Protein AF-A0AA97GSK3-F1 (afdb_monomer)

Sequence (261 aa):
MSTSLIARQLPAFVNDAIGVVSFGPKLLSHSDDILDFNGNKMTLEEAMKSGSEDTKISETSALLVKHLEACDPAVYFKRKTGFLSRIWDALTGSKETRMIEFTMNCRRVDRLVAQAPLILEQAQKGVHILLALEQIYTRDIEALDAYIQEGRAFIAQYRESGEGLSDQLEYGLTRLAQRILNLEVTKASSEMNKVQVGMLLHSAATEVDLLDAVVKSAIPIWHHQIKQLRSGAANIEIDPQVEQRFRTLVNKLNDNVKKGS

Foldseek 3Di:
DPDDPLNVLLVVQLLDLPRPRDAADDAQLPDQAFDDLPNDTDGPVVLVVLLQPLVVLLVLLVQLLVLLVQLQCCVQFDDDPDPVSVVVCVVQDHSVSSVVSNVVSLVVNVVSLVCLVVVLVSLVSSLSSLVVLLVSLVVRLVRLVVRLVSLVVVLCCVVVVPDDDDPSSVVSNVVSVVVSVVSVVVSVVSVVVSVVSVVSSVLSVLSSVLSCCCNPPLSVLSVVLVVCVVVVVDRCNVDVVSSVSSVVSSVVSVVSSVVSD

Structure (mmCIF, N/CA/C/O backbone):
data_AF-A0AA97GSK3-F1
#
_entry.id   AF-A0AA97GSK3-F1
#
loop_
_atom_site.group_PDB
_atom_site.id
_atom_site.type_symbol
_atom_site.label_atom_id
_atom_site.label_alt_id
_atom_site.label_comp_id
_atom_site.label_asym_id
_atom_site.label_entity_id
_atom_site.label_seq_id
_atom_site.pdbx_PDB_ins_code
_atom_site.Cartn_x
_atom_site.Cartn_y
_atom_site.Cartn_z
_atom_site.occupancy
_atom_site.B_iso_or_equiv
_atom_site.auth_seq_id
_atom_site.auth_comp_id
_atom_site.auth_asym_id
_atom_site.auth_atom_id
_atom_site.pdbx_PDB_model_num
ATOM 1 N N . MET A 1 1 ? -29.652 -19.152 19.784 1.00 33.56 1 MET A N 1
ATOM 2 C CA . MET A 1 1 ? -29.331 -17.712 19.696 1.00 33.56 1 MET A CA 1
ATOM 3 C C . MET A 1 1 ? -27.892 -17.523 20.148 1.00 33.56 1 MET A C 1
ATOM 5 O O . MET A 1 1 ? -27.604 -17.740 21.317 1.00 33.56 1 MET A O 1
ATOM 9 N N . SER A 1 2 ? -26.973 -17.236 19.224 1.00 33.34 2 SER A N 1
ATOM 10 C CA . SER A 1 2 ? -25.582 -16.931 19.575 1.00 33.34 2 SER A CA 1
ATOM 11 C C . SER A 1 2 ? -25.532 -15.480 20.051 1.00 33.34 2 SER A C 1
ATOM 13 O O . SER A 1 2 ? -25.601 -14.568 19.234 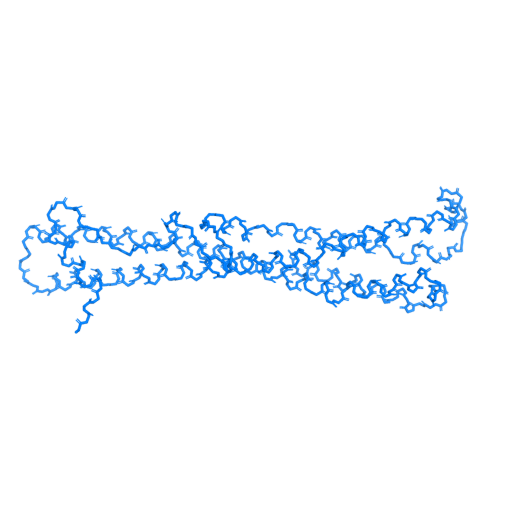1.00 33.34 2 SER A O 1
ATOM 15 N N . THR A 1 3 ? -25.521 -15.251 21.364 1.00 51.28 3 THR A N 1
ATOM 16 C CA . THR A 1 3 ? -25.224 -13.927 21.928 1.00 51.28 3 THR A CA 1
ATOM 17 C C . THR A 1 3 ? -23.839 -13.492 21.456 1.00 51.28 3 THR A C 1
ATOM 19 O O . THR A 1 3 ? -22.892 -14.273 21.587 1.00 51.28 3 THR A O 1
ATOM 22 N N . SER A 1 4 ? -23.731 -12.290 20.874 1.00 78.31 4 SER A N 1
ATOM 23 C CA . SER A 1 4 ? -22.460 -11.749 20.377 1.00 78.31 4 SER A CA 1
ATOM 24 C C . SER A 1 4 ? -21.392 -11.803 21.479 1.00 78.31 4 SER A C 1
ATOM 26 O O . SER A 1 4 ? -21.704 -11.687 22.667 1.00 78.31 4 SER A O 1
ATOM 28 N N . LEU A 1 5 ? -20.124 -12.011 21.106 1.00 83.19 5 LEU A N 1
ATOM 29 C CA . LEU A 1 5 ? -19.005 -12.056 22.059 1.00 83.19 5 LEU A CA 1
ATOM 30 C C . LEU A 1 5 ? -18.990 -10.806 22.960 1.00 83.19 5 LEU A C 1
ATOM 32 O O . LEU A 1 5 ? -18.798 -10.916 24.169 1.00 83.19 5 LEU A O 1
ATOM 36 N N . ILE A 1 6 ? -19.289 -9.646 22.369 1.00 87.69 6 ILE A N 1
ATOM 37 C CA . ILE A 1 6 ? -19.391 -8.348 23.042 1.00 87.69 6 ILE A CA 1
ATOM 38 C C . ILE A 1 6 ? -20.474 -8.375 24.130 1.00 87.69 6 ILE A C 1
ATOM 40 O O . ILE A 1 6 ? -20.199 -8.017 25.275 1.00 87.69 6 ILE A O 1
ATOM 44 N N . ALA A 1 7 ? -21.666 -8.898 23.818 1.00 84.56 7 ALA A N 1
ATOM 45 C CA . ALA A 1 7 ? -22.780 -9.001 24.765 1.00 84.56 7 ALA A CA 1
ATOM 46 C C . ALA A 1 7 ? -22.473 -9.897 25.978 1.00 84.56 7 ALA A C 1
ATOM 48 O O . ALA A 1 7 ? -23.100 -9.754 27.025 1.00 84.56 7 ALA A O 1
ATOM 49 N N . ARG A 1 8 ? -21.505 -10.818 25.866 1.00 86.88 8 ARG A N 1
ATOM 50 C CA . ARG A 1 8 ? -21.017 -11.623 27.001 1.00 86.88 8 ARG A CA 1
ATOM 51 C C . ARG A 1 8 ? -19.907 -10.923 27.780 1.00 86.88 8 ARG A C 1
ATOM 53 O O . ARG A 1 8 ? -19.860 -11.035 29.001 1.00 86.88 8 ARG A O 1
ATOM 60 N N . GLN A 1 9 ? -19.013 -10.224 27.084 1.00 90.50 9 GLN A N 1
ATOM 61 C CA . GLN A 1 9 ? -17.876 -9.544 27.703 1.00 90.50 9 GLN A CA 1
ATOM 62 C C . GLN A 1 9 ? -18.291 -8.308 28.501 1.00 90.50 9 GLN A C 1
ATOM 64 O O . GLN A 1 9 ? -17.702 -8.062 29.547 1.00 90.50 9 GLN A O 1
ATOM 69 N N . LEU A 1 10 ? -19.303 -7.559 28.054 1.00 91.75 10 LEU A N 1
ATOM 70 C CA . LEU A 1 10 ? -19.745 -6.329 28.720 1.00 91.75 10 LEU A CA 1
ATOM 71 C C . LEU A 1 10 ? -20.197 -6.563 30.175 1.00 91.75 10 LEU A C 1
ATOM 73 O O . LEU A 1 10 ? -19.595 -5.965 31.073 1.00 91.75 10 LEU A O 1
ATOM 77 N N . PRO A 1 11 ? -21.151 -7.476 30.465 1.00 90.94 11 PRO A N 1
ATOM 78 C CA . PRO A 1 11 ? -21.523 -7.769 31.847 1.00 90.94 11 PRO A CA 1
ATOM 79 C C . PRO A 1 11 ? -20.362 -8.348 32.658 1.00 90.94 11 PRO A C 1
ATOM 81 O O . PRO A 1 11 ? -20.222 -8.032 33.836 1.00 90.94 11 PRO A O 1
ATOM 84 N N . ALA A 1 12 ? -19.521 -9.190 32.049 1.00 90.69 12 ALA A N 1
ATOM 85 C CA . ALA A 1 12 ? -18.388 -9.800 32.740 1.00 90.69 12 ALA A CA 1
ATOM 86 C C . ALA A 1 12 ? -17.333 -8.761 33.150 1.00 90.69 12 ALA A C 1
ATOM 88 O O . ALA A 1 12 ? -16.814 -8.822 34.259 1.00 90.69 12 ALA A O 1
ATOM 89 N N . PHE A 1 13 ? -17.045 -7.791 32.279 1.00 92.19 13 PHE A N 1
ATOM 90 C CA . PHE A 1 13 ? -16.078 -6.728 32.534 1.00 92.19 13 PHE A CA 1
ATOM 91 C C . PHE A 1 13 ? -16.554 -5.764 33.622 1.00 92.19 13 PHE A C 1
ATOM 93 O O . PHE A 1 13 ? -15.781 -5.390 34.499 1.00 92.19 13 PHE A O 1
ATOM 100 N N . VAL A 1 14 ? -17.826 -5.362 33.573 1.00 90.44 14 VAL A N 1
ATOM 101 C CA . VAL A 1 14 ? -18.388 -4.386 34.518 1.00 90.44 14 VAL A CA 1
ATOM 102 C C . VAL A 1 14 ? -18.553 -4.982 35.917 1.00 90.44 14 VAL A C 1
ATOM 104 O O . VAL A 1 14 ? -18.308 -4.293 36.902 1.00 90.44 14 VAL A O 1
ATOM 107 N N . ASN A 1 15 ? -18.906 -6.266 36.023 1.00 89.19 15 ASN A N 1
ATOM 108 C CA . ASN A 1 15 ? -19.057 -6.935 37.320 1.00 89.19 15 ASN A CA 1
ATOM 109 C C . ASN A 1 15 ? -17.725 -7.398 37.937 1.00 89.19 15 ASN A C 1
ATOM 111 O O . ASN A 1 15 ? -17.700 -7.863 39.078 1.00 89.19 15 ASN A O 1
ATOM 115 N N . ASP A 1 16 ? -16.615 -7.274 37.210 1.00 87.38 16 ASP A N 1
ATOM 116 C CA . ASP A 1 16 ? -15.296 -7.665 37.688 1.00 87.38 16 ASP A CA 1
ATOM 117 C C . ASP A 1 16 ? -14.685 -6.602 38.614 1.00 87.38 16 ASP A C 1
ATOM 119 O O . ASP A 1 16 ? -14.042 -5.634 38.189 1.00 87.38 16 ASP A O 1
ATOM 123 N N . ALA A 1 17 ? -14.848 -6.845 39.913 1.00 70.81 17 ALA A N 1
ATOM 124 C CA . ALA A 1 17 ? -14.332 -6.002 40.985 1.00 70.81 17 ALA A CA 1
ATOM 125 C C . ALA A 1 17 ? -12.794 -5.922 41.035 1.00 70.81 17 ALA A C 1
ATOM 127 O O . ALA A 1 17 ? -12.262 -4.975 41.608 1.00 70.81 17 ALA A O 1
ATOM 128 N N . ILE A 1 18 ? -12.079 -6.895 40.459 1.00 76.88 18 ILE A N 1
ATOM 129 C CA . ILE A 1 18 ? -10.625 -7.055 40.626 1.00 76.88 18 ILE A CA 1
ATOM 130 C C . ILE A 1 18 ? -9.861 -6.542 39.394 1.00 76.88 18 ILE A C 1
ATOM 132 O O . ILE A 1 18 ? -8.712 -6.124 39.507 1.00 76.88 18 ILE A O 1
ATOM 136 N N . GLY A 1 19 ? -10.501 -6.509 38.224 1.00 74.94 19 GLY A N 1
ATOM 137 C CA . GLY A 1 19 ? -9.927 -5.945 36.999 1.00 74.94 19 GLY A CA 1
ATOM 138 C C . GLY A 1 19 ? -9.106 -6.911 36.154 1.00 74.94 19 GLY A C 1
ATOM 139 O O . GLY A 1 19 ? -8.191 -6.496 35.449 1.00 74.94 19 GLY A O 1
ATOM 140 N N . VAL A 1 20 ? -9.447 -8.193 36.219 1.00 82.19 20 VAL A N 1
ATOM 141 C CA . VAL A 1 20 ? -8.831 -9.293 35.474 1.00 82.19 20 VAL A CA 1
ATOM 142 C C . VAL A 1 20 ? -9.494 -9.508 34.108 1.00 82.19 20 VAL A C 1
ATOM 144 O O . VAL A 1 20 ? -8.840 -9.946 33.162 1.00 82.19 20 VAL A O 1
ATOM 147 N N . VAL A 1 21 ? -10.789 -9.211 33.974 1.00 86.44 21 VAL A N 1
ATOM 148 C CA . VAL A 1 21 ? -11.531 -9.400 32.724 1.00 86.44 21 VAL A CA 1
ATOM 149 C C . VAL A 1 21 ? -11.132 -8.312 31.732 1.00 86.44 21 VAL A C 1
ATOM 151 O O . VAL A 1 21 ? -11.196 -7.120 32.030 1.00 86.44 21 VAL A O 1
ATOM 154 N N . SER A 1 22 ? -10.732 -8.717 30.527 1.00 86.00 22 SER A N 1
ATOM 155 C CA . SER A 1 22 ? -10.422 -7.794 29.438 1.00 86.00 22 SER A CA 1
ATOM 156 C C . SER A 1 22 ? -11.663 -7.482 28.600 1.00 86.00 22 SER A C 1
ATOM 158 O O . SER A 1 22 ? -12.534 -8.325 28.382 1.00 86.00 22 SER A O 1
ATOM 160 N N . PHE A 1 23 ? -11.729 -6.247 28.108 1.00 89.69 23 PHE A N 1
ATOM 161 C CA . PHE A 1 23 ? -12.735 -5.802 27.149 1.00 89.69 23 PHE A CA 1
ATOM 162 C C . PHE A 1 23 ? -12.043 -5.192 25.930 1.00 89.69 23 PHE A C 1
ATOM 164 O O . PHE A 1 23 ? -11.117 -4.382 26.068 1.00 89.69 23 PHE A O 1
ATOM 171 N N . GLY A 1 24 ? -12.480 -5.594 24.743 1.00 88.81 24 GLY A N 1
ATOM 172 C CA . GLY A 1 24 ? -11.925 -5.163 23.463 1.00 88.81 24 GLY A CA 1
ATOM 173 C C . GLY A 1 24 ? -11.641 -6.339 22.523 1.00 88.81 24 GLY A C 1
ATOM 174 O O . GLY A 1 24 ? -11.518 -7.480 22.981 1.00 88.81 24 GLY A O 1
ATOM 175 N N . PRO A 1 25 ? -11.531 -6.067 21.216 1.00 90.38 25 PRO A N 1
ATOM 176 C CA . PRO A 1 25 ? -11.178 -7.077 20.227 1.00 90.38 25 PRO A CA 1
ATOM 177 C C . PRO A 1 25 ? -9.691 -7.458 20.318 1.00 90.38 25 PRO A C 1
ATOM 179 O O . PRO A 1 25 ? -8.860 -6.673 20.781 1.00 90.38 25 PRO A O 1
ATOM 182 N N . LYS A 1 26 ? -9.337 -8.653 19.822 1.00 88.50 26 LYS A N 1
ATOM 183 C CA . LYS A 1 26 ? -7.944 -8.976 19.475 1.00 88.50 26 LYS A CA 1
ATOM 184 C C . LYS A 1 26 ? -7.673 -8.392 18.086 1.00 88.50 26 LYS A C 1
ATOM 186 O O . LYS A 1 26 ? -8.251 -8.873 17.116 1.00 88.50 26 LYS A O 1
ATOM 191 N N . LEU A 1 27 ? -6.831 -7.366 18.019 1.00 87.12 27 LEU A N 1
ATOM 192 C CA . LEU A 1 27 ? -6.462 -6.701 16.768 1.00 87.12 27 LEU A CA 1
ATOM 193 C C . LEU A 1 27 ? -5.348 -7.471 16.066 1.00 87.12 27 LEU A C 1
ATOM 195 O O . LEU A 1 27 ? -4.371 -7.866 16.707 1.00 87.12 27 LEU A O 1
ATOM 199 N N . LEU A 1 28 ? -5.485 -7.666 14.759 1.00 84.75 28 LEU A N 1
ATOM 200 C CA . LEU A 1 28 ? -4.472 -8.348 13.954 1.00 84.75 28 LEU A CA 1
ATOM 201 C C . LEU A 1 28 ? -3.239 -7.459 13.752 1.00 84.75 28 LEU A C 1
ATOM 203 O O . LEU A 1 28 ? -2.115 -7.950 13.828 1.00 84.75 28 LEU A O 1
ATOM 207 N N . SER A 1 29 ? -3.433 -6.149 13.588 1.00 80.25 29 SER A N 1
ATOM 208 C CA . SER A 1 29 ? -2.350 -5.165 13.451 1.00 80.25 29 SER A CA 1
ATOM 209 C C . SER A 1 29 ? -1.510 -4.959 14.714 1.00 80.25 29 SER A C 1
ATOM 211 O O . SER A 1 29 ? -0.425 -4.395 14.635 1.00 80.25 29 SER A O 1
ATOM 213 N N . HIS A 1 30 ? -1.974 -5.438 15.869 1.00 79.31 30 HIS A N 1
ATOM 214 C CA . HIS A 1 30 ? -1.232 -5.391 17.135 1.00 79.31 30 HIS A CA 1
ATOM 215 C C . HIS A 1 30 ? -0.702 -6.770 17.553 1.00 79.31 30 HIS A C 1
ATOM 217 O O . HIS A 1 30 ? -0.275 -6.947 18.694 1.00 79.31 30 HIS A O 1
ATOM 223 N N . SER A 1 31 ? -0.792 -7.765 16.669 1.00 77.50 31 SER A N 1
ATOM 224 C CA . SER A 1 31 ? -0.251 -9.094 16.923 1.00 77.50 31 SER A CA 1
ATOM 225 C C . SER A 1 31 ? 1.165 -9.213 16.366 1.00 77.50 31 SER A C 1
ATOM 227 O O . SER A 1 31 ? 1.425 -8.795 15.241 1.00 77.50 31 SER A O 1
ATOM 229 N N . ASP A 1 32 ? 2.047 -9.865 17.124 1.00 75.31 32 ASP A N 1
ATOM 230 C CA . ASP A 1 32 ? 3.356 -10.328 16.638 1.00 75.31 32 ASP A CA 1
ATOM 231 C C . ASP A 1 32 ? 3.225 -11.627 15.810 1.00 75.31 32 ASP A C 1
ATOM 233 O O . ASP A 1 32 ? 4.201 -12.340 15.570 1.00 75.31 32 ASP A O 1
ATOM 237 N N . ASP A 1 33 ? 1.997 -11.977 15.412 1.00 79.94 33 ASP A N 1
ATOM 238 C CA . ASP A 1 33 ? 1.700 -13.202 14.685 1.00 79.94 33 ASP A CA 1
ATOM 239 C C . ASP A 1 33 ? 2.249 -13.091 13.246 1.00 79.94 33 ASP A C 1
ATOM 241 O O . ASP A 1 33 ? 2.160 -12.052 12.587 1.00 79.94 33 ASP A O 1
ATOM 245 N N . ILE A 1 34 ? 2.808 -14.189 12.732 1.00 81.50 34 ILE A N 1
ATOM 246 C CA . ILE A 1 34 ? 3.212 -14.282 11.324 1.00 81.50 34 ILE A CA 1
ATOM 247 C C . ILE A 1 34 ? 1.945 -14.425 10.477 1.00 81.50 34 ILE A C 1
ATOM 249 O O . ILE A 1 34 ? 1.224 -15.420 10.593 1.00 81.50 34 ILE A O 1
ATOM 253 N N . LEU A 1 35 ? 1.700 -13.451 9.602 1.00 83.25 35 LEU A N 1
ATOM 254 C CA . LEU A 1 35 ? 0.543 -13.418 8.713 1.00 83.25 35 LEU A CA 1
ATOM 255 C C . LEU A 1 35 ? 0.941 -13.842 7.296 1.00 83.25 35 LEU A C 1
ATOM 257 O O . LEU A 1 35 ? 2.087 -13.687 6.875 1.00 83.25 35 LEU A O 1
ATOM 261 N N . ASP A 1 36 ? -0.016 -14.411 6.565 1.00 81.62 36 ASP A N 1
ATOM 262 C CA . ASP A 1 36 ? 0.165 -14.811 5.171 1.00 81.62 36 ASP A CA 1
ATOM 263 C C . ASP A 1 36 ? -0.320 -13.696 4.234 1.00 81.62 36 ASP A C 1
ATOM 265 O O . ASP A 1 36 ? -1.521 -13.447 4.103 1.00 81.62 36 ASP A O 1
ATOM 269 N N . PHE A 1 37 ? 0.629 -13.036 3.573 1.00 79.06 37 PHE A N 1
ATOM 270 C CA . PHE A 1 37 ? 0.389 -12.018 2.557 1.00 79.06 37 PHE A CA 1
ATOM 271 C C . PHE A 1 37 ? 0.580 -12.623 1.161 1.00 79.06 37 PHE A C 1
ATOM 273 O O . PHE A 1 37 ? 1.596 -12.405 0.493 1.00 79.06 37 PHE A O 1
ATOM 280 N N . ASN A 1 38 ? -0.409 -13.406 0.721 1.00 71.75 38 ASN A N 1
ATOM 281 C CA . ASN A 1 38 ? -0.455 -14.031 -0.607 1.00 71.75 38 ASN A CA 1
ATOM 282 C C . ASN A 1 38 ? 0.737 -14.975 -0.888 1.00 71.75 38 ASN A C 1
ATOM 284 O O . ASN A 1 38 ? 1.421 -14.870 -1.907 1.00 71.75 38 ASN A O 1
ATOM 288 N N . GLY A 1 39 ? 1.009 -15.882 0.050 1.00 73.88 39 GLY A N 1
ATOM 289 C CA . GLY A 1 39 ? 2.118 -16.836 0.030 1.00 73.88 39 GLY A CA 1
ATOM 290 C C . GLY A 1 39 ? 3.383 -16.338 0.733 1.00 73.88 39 GLY A C 1
ATOM 291 O O . GLY A 1 39 ? 4.320 -17.120 0.911 1.00 73.88 39 GLY A O 1
ATOM 292 N N . ASN A 1 40 ? 3.420 -15.071 1.162 1.00 76.62 40 ASN A N 1
ATOM 293 C CA . ASN A 1 40 ? 4.555 -14.492 1.875 1.00 76.62 40 ASN A CA 1
ATOM 294 C C . ASN A 1 40 ? 4.245 -14.399 3.372 1.00 76.62 40 ASN A C 1
ATOM 296 O O . ASN A 1 40 ? 3.451 -13.566 3.805 1.00 76.62 40 ASN A O 1
ATOM 300 N N . LYS A 1 41 ? 4.882 -15.267 4.159 1.00 84.69 41 LYS A N 1
ATOM 301 C CA . LYS A 1 41 ? 4.755 -15.290 5.617 1.00 84.69 41 LYS A CA 1
ATOM 302 C C . LYS A 1 41 ? 5.691 -14.264 6.240 1.00 84.69 41 LYS A C 1
ATOM 304 O O . LYS A 1 41 ? 6.903 -14.431 6.135 1.00 84.69 41 LYS A O 1
ATOM 309 N N . MET A 1 42 ? 5.134 -13.240 6.872 1.00 86.75 42 MET A N 1
ATOM 310 C CA . MET A 1 42 ? 5.902 -12.156 7.491 1.00 86.75 42 MET A CA 1
ATOM 311 C C . MET A 1 42 ? 5.113 -11.489 8.620 1.00 86.75 42 MET A C 1
ATOM 313 O O . MET A 1 42 ? 3.901 -11.689 8.745 1.00 86.75 42 MET A O 1
ATOM 317 N N . THR A 1 43 ? 5.798 -10.707 9.450 1.00 86.69 43 THR A N 1
ATOM 318 C CA . THR A 1 43 ? 5.145 -9.850 10.451 1.00 86.69 43 THR A CA 1
ATOM 319 C C . THR A 1 43 ? 4.516 -8.618 9.795 1.00 86.69 43 THR A C 1
ATOM 321 O O . THR A 1 43 ? 4.808 -8.279 8.645 1.00 86.69 43 THR A O 1
ATOM 324 N N . LEU A 1 44 ? 3.655 -7.905 10.528 1.00 84.50 44 LEU A N 1
ATOM 325 C CA . LEU A 1 44 ? 3.057 -6.661 10.034 1.00 84.50 44 LEU A CA 1
ATOM 326 C C . LEU A 1 44 ? 4.114 -5.567 9.777 1.00 84.50 44 LEU A C 1
ATOM 328 O O . LEU A 1 44 ? 4.000 -4.811 8.815 1.00 84.50 44 LEU A O 1
ATOM 332 N N . GLU A 1 45 ? 5.160 -5.502 10.606 1.00 83.50 45 GLU A N 1
ATOM 333 C CA . GLU A 1 45 ? 6.280 -4.565 10.438 1.00 83.50 45 GLU A CA 1
ATOM 334 C C . GLU A 1 45 ? 7.089 -4.881 9.172 1.00 83.50 45 GLU A C 1
ATOM 336 O O . GLU A 1 45 ? 7.397 -3.990 8.377 1.00 83.50 45 GLU A O 1
ATOM 341 N N . GLU A 1 46 ? 7.378 -6.163 8.935 1.00 84.81 46 GLU A N 1
ATOM 342 C CA . GLU A 1 46 ? 8.044 -6.627 7.717 1.00 84.81 46 GLU A CA 1
ATOM 343 C C . GLU A 1 46 ? 7.199 -6.349 6.469 1.00 84.81 46 GLU A C 1
ATOM 345 O O . GLU A 1 46 ? 7.746 -5.951 5.438 1.00 84.81 46 GLU A O 1
ATOM 350 N N . ALA A 1 47 ? 5.876 -6.499 6.564 1.00 84.50 47 ALA A N 1
ATOM 351 C CA . ALA A 1 47 ? 4.942 -6.176 5.492 1.00 84.50 47 ALA A CA 1
ATOM 352 C C . ALA A 1 47 ? 4.921 -4.674 5.181 1.00 84.50 47 ALA A C 1
ATOM 354 O O . ALA A 1 47 ? 5.015 -4.294 4.015 1.00 84.50 47 ALA A O 1
ATOM 355 N N . MET A 1 48 ? 4.874 -3.818 6.208 1.00 81.94 48 MET A N 1
ATOM 356 C CA . MET A 1 48 ? 4.965 -2.362 6.047 1.00 81.94 48 MET A CA 1
ATOM 357 C C . MET A 1 48 ? 6.281 -1.958 5.380 1.00 81.94 48 MET A C 1
ATOM 359 O O . MET A 1 48 ? 6.284 -1.163 4.442 1.00 81.94 48 MET A O 1
ATOM 363 N N . LYS A 1 49 ? 7.399 -2.548 5.815 1.00 82.94 49 LYS A N 1
ATOM 364 C CA . LYS A 1 49 ? 8.712 -2.295 5.217 1.00 82.94 49 LYS A CA 1
ATOM 365 C C . LYS A 1 49 ? 8.766 -2.757 3.761 1.00 82.94 49 LYS A C 1
ATOM 367 O O . LYS A 1 49 ? 9.183 -1.986 2.903 1.00 82.94 49 LYS A O 1
ATOM 372 N N . SER A 1 50 ? 8.306 -3.974 3.481 1.00 77.06 50 SER A N 1
ATOM 373 C CA . SER A 1 50 ? 8.319 -4.562 2.135 1.00 77.06 50 SER A CA 1
ATOM 374 C C . SER A 1 50 ? 7.419 -3.796 1.165 1.00 77.06 50 SER A C 1
ATOM 376 O O . SER A 1 50 ? 7.790 -3.611 0.011 1.00 77.06 50 SER A O 1
ATOM 378 N N . GLY A 1 51 ? 6.265 -3.314 1.635 1.00 69.00 51 GLY A N 1
ATOM 379 C CA . GLY A 1 51 ? 5.374 -2.450 0.862 1.00 69.00 51 GLY A CA 1
ATOM 380 C C . GLY A 1 51 ? 5.928 -1.040 0.632 1.00 69.00 51 GLY A C 1
ATOM 381 O O . GLY A 1 51 ? 5.500 -0.377 -0.298 1.00 69.00 51 GLY A O 1
ATOM 382 N N . SER A 1 52 ? 6.884 -0.582 1.446 1.00 66.81 52 SER A N 1
ATOM 383 C CA . SER A 1 52 ? 7.505 0.746 1.316 1.00 66.81 52 SER A CA 1
ATOM 384 C C . SER A 1 52 ? 8.762 0.792 0.435 1.00 66.81 52 SER A C 1
ATOM 386 O O . SER A 1 52 ? 9.303 1.875 0.207 1.00 66.81 52 SER A O 1
ATOM 388 N N . GLU A 1 53 ? 9.261 -0.347 -0.064 1.00 66.25 53 GLU A N 1
ATOM 389 C CA . GLU A 1 53 ? 10.435 -0.395 -0.955 1.00 66.25 53 GLU A CA 1
ATOM 390 C C . GLU A 1 53 ? 10.118 0.077 -2.402 1.00 66.25 53 GLU A C 1
ATOM 392 O O . GLU A 1 53 ? 10.508 -0.572 -3.369 1.00 66.25 53 GLU A O 1
ATOM 397 N N . ASP A 1 54 ? 9.464 1.234 -2.559 1.00 56.66 54 ASP A N 1
ATOM 398 C CA . ASP A 1 54 ? 9.135 1.882 -3.850 1.00 56.66 54 ASP A CA 1
ATOM 399 C C . ASP A 1 54 ? 10.360 2.580 -4.491 1.00 56.66 54 ASP A C 1
ATOM 401 O O . ASP A 1 54 ? 10.498 2.694 -5.709 1.00 56.66 54 ASP A O 1
ATOM 405 N N . THR A 1 55 ? 11.354 2.989 -3.692 1.00 53.00 55 THR A N 1
ATOM 406 C CA . THR A 1 55 ? 12.452 3.868 -4.161 1.00 53.00 55 THR A CA 1
ATOM 407 C C . THR A 1 55 ? 13.299 3.307 -5.309 1.00 53.00 55 THR A C 1
ATOM 409 O O . THR A 1 55 ? 13.862 4.072 -6.091 1.00 53.00 55 THR A O 1
ATOM 412 N N . LYS A 1 56 ? 13.369 1.983 -5.484 1.00 59.31 56 LYS A N 1
ATOM 413 C CA . LYS A 1 56 ? 14.189 1.368 -6.544 1.00 59.31 56 LYS A CA 1
ATOM 414 C C . LYS A 1 56 ? 13.548 1.468 -7.933 1.00 59.31 56 LYS A C 1
ATOM 416 O O . LYS A 1 56 ? 14.269 1.405 -8.933 1.00 59.31 56 LYS A O 1
ATOM 421 N N . ILE A 1 57 ? 12.225 1.599 -8.036 1.00 64.50 57 ILE A N 1
ATOM 422 C CA . ILE A 1 57 ? 11.507 1.456 -9.314 1.00 64.50 57 ILE A CA 1
ATOM 423 C C . ILE A 1 57 ? 11.557 2.755 -10.120 1.00 64.50 57 ILE A C 1
ATOM 425 O O . ILE A 1 57 ? 11.925 2.732 -11.303 1.00 64.50 57 ILE A O 1
ATOM 429 N N . SER A 1 58 ? 11.262 3.888 -9.479 1.00 63.84 58 SER A N 1
ATOM 430 C CA . SER A 1 58 ? 11.375 5.217 -10.092 1.00 63.84 58 SER A CA 1
ATOM 431 C C . SER A 1 58 ? 12.812 5.509 -10.551 1.00 63.84 58 SER A C 1
ATOM 433 O O . SER A 1 58 ? 13.042 5.889 -11.704 1.00 63.84 58 SER A O 1
ATOM 435 N N . GLU A 1 59 ? 13.810 5.191 -9.717 1.00 69.31 59 GLU A N 1
ATOM 436 C CA . GLU A 1 59 ? 15.231 5.327 -10.065 1.00 69.31 59 GLU A CA 1
ATOM 437 C C . GLU A 1 59 ? 15.625 4.464 -11.272 1.00 69.31 59 GLU A C 1
ATOM 439 O O . GLU A 1 59 ? 16.298 4.937 -12.194 1.00 69.31 59 GLU A O 1
ATOM 444 N N . THR A 1 60 ? 15.174 3.206 -11.310 1.00 69.25 60 THR A N 1
ATOM 445 C CA . THR A 1 60 ? 15.467 2.289 -12.422 1.00 69.25 60 THR A CA 1
ATOM 446 C C . THR A 1 60 ? 14.817 2.760 -13.724 1.00 69.25 60 THR A C 1
ATOM 448 O O . THR A 1 60 ? 15.441 2.700 -14.788 1.00 69.25 60 THR A O 1
ATOM 451 N N . SER A 1 61 ? 13.593 3.286 -13.653 1.00 67.62 61 SER A N 1
ATOM 452 C CA . SER A 1 61 ? 12.869 3.829 -14.807 1.00 67.62 61 SER A CA 1
ATOM 453 C C . SER A 1 61 ? 13.532 5.103 -15.345 1.00 67.62 61 SER A C 1
ATOM 455 O O . SER A 1 61 ? 13.728 5.236 -16.556 1.00 67.62 61 SER A O 1
ATOM 457 N N . ALA A 1 62 ? 13.977 6.002 -14.463 1.00 70.25 62 ALA A N 1
ATOM 458 C CA . ALA A 1 62 ? 14.736 7.194 -14.838 1.00 70.25 62 ALA A CA 1
ATOM 459 C C . ALA A 1 62 ? 16.103 6.844 -15.458 1.00 70.25 62 ALA A C 1
ATOM 461 O O . ALA A 1 62 ? 16.504 7.425 -16.473 1.00 70.25 62 ALA A O 1
ATOM 462 N N . LEU A 1 63 ? 16.808 5.853 -14.900 1.00 75.56 63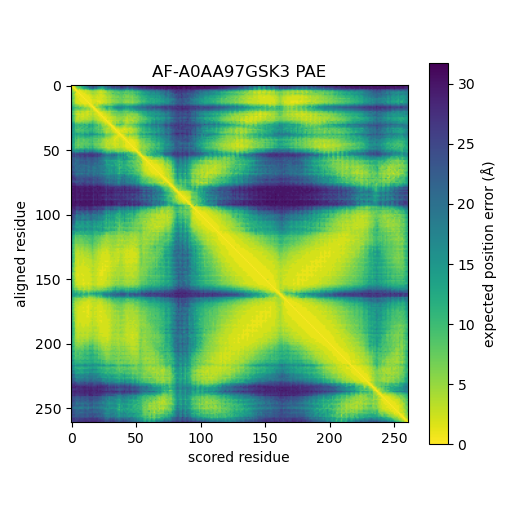 LEU A N 1
ATOM 463 C CA . LEU A 1 63 ? 18.052 5.326 -15.468 1.00 75.56 63 LEU A CA 1
ATOM 464 C C . LEU A 1 63 ? 17.830 4.718 -16.856 1.00 75.56 63 LEU A C 1
ATOM 466 O O . LEU A 1 63 ? 18.638 4.951 -17.758 1.00 75.56 63 LEU A O 1
ATOM 470 N N . LEU A 1 64 ? 16.733 3.981 -17.052 1.00 73.69 64 LEU A N 1
ATOM 471 C CA . LEU A 1 64 ? 16.373 3.419 -18.350 1.00 73.69 64 LEU A CA 1
ATOM 472 C C . LEU A 1 64 ? 16.153 4.523 -19.392 1.00 73.69 64 LEU A C 1
ATOM 474 O O . LEU A 1 64 ? 16.736 4.444 -20.473 1.00 73.69 64 LEU A O 1
ATOM 478 N N . VAL A 1 65 ? 15.387 5.571 -19.062 1.00 73.75 65 VAL A N 1
ATOM 479 C CA . VAL A 1 65 ? 15.177 6.730 -19.952 1.00 73.75 65 VAL A CA 1
ATOM 480 C C . VAL A 1 65 ? 16.502 7.394 -20.308 1.00 73.75 65 VAL A C 1
ATOM 482 O O . VAL A 1 65 ? 16.799 7.562 -21.488 1.00 73.75 65 VAL A O 1
ATOM 485 N N . LYS A 1 66 ? 17.346 7.681 -19.315 1.00 78.88 66 LYS A N 1
ATOM 486 C CA . LYS A 1 66 ? 18.663 8.295 -19.528 1.00 78.88 66 LYS A CA 1
ATOM 487 C C . LYS A 1 66 ? 19.556 7.463 -20.453 1.00 78.88 66 LYS A C 1
ATOM 489 O O . LYS A 1 66 ? 20.248 8.003 -21.317 1.00 78.88 66 LYS A O 1
ATOM 494 N N . HIS A 1 67 ? 19.581 6.143 -20.274 1.00 76.81 67 HIS A N 1
ATOM 495 C CA . HIS A 1 67 ? 20.397 5.263 -21.111 1.00 76.81 67 HIS A CA 1
ATOM 496 C C . HIS A 1 67 ? 19.820 5.075 -22.514 1.00 76.81 67 HIS A C 1
ATOM 498 O O . HIS A 1 67 ? 20.594 4.930 -23.460 1.00 76.81 67 HIS A O 1
ATOM 504 N N . LEU A 1 68 ? 18.496 5.130 -22.663 1.00 74.06 68 LEU A N 1
ATOM 505 C CA . LEU A 1 68 ? 17.839 5.165 -23.963 1.00 74.06 68 LEU A CA 1
ATOM 506 C C . LEU A 1 68 ? 18.115 6.482 -24.692 1.00 74.06 68 LEU A C 1
ATOM 508 O O . LEU A 1 68 ? 18.495 6.441 -25.852 1.00 74.06 68 LEU A O 1
ATOM 512 N N . GLU A 1 69 ? 18.054 7.639 -24.034 1.00 76.31 69 GLU A N 1
ATOM 513 C CA . GLU A 1 69 ? 18.469 8.924 -24.624 1.00 76.31 69 GLU A CA 1
ATOM 514 C C . GLU A 1 69 ? 19.928 8.884 -25.110 1.00 76.31 69 GLU A C 1
ATOM 516 O O . GLU A 1 69 ? 20.240 9.329 -26.214 1.00 76.31 69 GLU A O 1
ATOM 521 N N . ALA A 1 70 ? 20.818 8.253 -24.338 1.00 75.38 70 ALA A N 1
ATOM 522 C CA . ALA A 1 70 ? 22.214 8.036 -24.724 1.00 75.38 70 ALA A CA 1
ATOM 523 C C . ALA A 1 70 ? 22.403 7.050 -25.896 1.00 75.38 70 ALA A C 1
ATOM 525 O O . ALA A 1 70 ? 23.524 6.881 -26.376 1.00 75.38 70 ALA A O 1
ATOM 526 N N . CYS A 1 71 ? 21.338 6.386 -26.351 1.00 70.88 71 CYS A N 1
ATOM 527 C CA . CYS A 1 71 ? 21.332 5.533 -27.537 1.00 70.88 71 CYS A CA 1
ATOM 528 C C . CYS A 1 71 ? 20.734 6.234 -28.768 1.00 70.88 71 CYS A C 1
ATOM 530 O O . CYS A 1 71 ? 20.453 5.538 -29.744 1.00 70.88 71 CYS A O 1
ATOM 532 N N . ASP A 1 72 ? 20.550 7.567 -28.750 1.00 73.94 72 ASP A N 1
ATOM 533 C CA . ASP A 1 72 ? 20.012 8.319 -29.892 1.00 73.94 72 ASP A CA 1
ATOM 534 C C . ASP A 1 72 ? 20.785 7.995 -31.182 1.00 73.94 72 ASP A C 1
ATOM 536 O O . ASP A 1 72 ? 21.968 8.338 -31.319 1.00 73.94 72 ASP A O 1
ATOM 540 N N . PRO A 1 73 ? 20.132 7.351 -32.165 1.00 67.62 73 PRO A N 1
ATOM 541 C CA . PRO A 1 73 ? 20.799 6.949 -33.382 1.00 67.62 73 PRO A CA 1
ATOM 542 C C . PRO A 1 73 ? 21.331 8.137 -34.205 1.00 67.62 73 PRO A C 1
ATOM 544 O O . PRO A 1 73 ? 22.293 7.982 -34.960 1.00 67.62 73 PRO A O 1
ATOM 547 N N . ALA A 1 74 ? 20.786 9.346 -34.028 1.00 68.75 74 ALA A N 1
ATOM 548 C CA . ALA A 1 74 ? 21.301 10.557 -34.665 1.00 68.75 74 ALA A CA 1
ATOM 549 C C . ALA A 1 74 ? 22.720 10.931 -34.199 1.00 68.75 74 ALA A C 1
ATOM 551 O O . ALA A 1 74 ? 23.465 11.560 -34.953 1.00 68.75 74 ALA A O 1
ATOM 552 N N . VAL A 1 75 ? 23.115 10.534 -32.986 1.00 70.12 75 VAL A N 1
ATOM 553 C CA . VAL A 1 75 ? 24.452 10.801 -32.431 1.00 70.12 75 VAL A CA 1
ATOM 554 C C . VAL A 1 75 ? 25.517 9.941 -33.113 1.00 70.12 75 VAL A C 1
ATOM 556 O O . VAL A 1 75 ? 26.627 10.416 -33.363 1.00 70.12 75 VAL A O 1
ATOM 559 N N . TYR A 1 76 ? 25.175 8.695 -33.446 1.00 68.12 76 TYR A N 1
ATOM 560 C CA . TYR A 1 76 ? 26.146 7.684 -33.873 1.00 68.12 76 TYR A CA 1
ATOM 561 C C . TYR A 1 76 ? 26.145 7.416 -35.379 1.00 68.12 76 TYR A C 1
ATOM 563 O O . TYR A 1 76 ? 27.196 7.098 -35.937 1.00 68.12 76 TYR A O 1
ATOM 571 N N . PHE A 1 77 ? 24.998 7.564 -36.047 1.00 66.06 77 PHE A N 1
ATOM 572 C CA . PHE A 1 77 ? 24.823 7.124 -37.434 1.00 66.06 77 PHE A CA 1
ATOM 573 C C . PHE A 1 77 ? 24.648 8.256 -38.450 1.00 66.06 77 PHE A C 1
ATOM 575 O O . PHE A 1 77 ? 24.828 8.004 -39.636 1.00 66.06 77 PHE A O 1
ATOM 582 N N . LYS A 1 78 ? 24.338 9.496 -38.038 1.00 65.69 78 LYS A N 1
ATOM 583 C CA . LYS A 1 78 ? 24.310 10.628 -38.978 1.00 65.69 78 LYS A CA 1
ATOM 584 C C . LYS A 1 78 ? 25.721 11.131 -39.260 1.00 65.69 78 LYS A C 1
ATOM 586 O O . LYS A 1 78 ? 26.420 11.594 -38.355 1.00 65.69 78 LYS A O 1
ATOM 591 N N . ARG A 1 79 ? 26.118 11.145 -40.535 1.00 58.94 79 ARG A N 1
ATOM 592 C CA . ARG A 1 79 ? 27.299 11.893 -40.980 1.00 58.94 79 ARG A CA 1
ATOM 593 C C . ARG A 1 79 ? 27.120 13.380 -40.681 1.00 58.94 79 ARG A C 1
ATOM 595 O O . ARG A 1 79 ? 26.265 14.044 -41.261 1.00 58.94 79 ARG A O 1
ATOM 602 N N . LYS A 1 80 ? 27.962 13.936 -39.812 1.00 57.44 80 LYS A N 1
ATOM 603 C CA . LYS A 1 80 ? 28.062 15.389 -39.659 1.00 57.44 80 LYS A CA 1
ATOM 604 C C . LYS A 1 80 ? 28.955 15.911 -40.790 1.00 57.44 80 LYS A C 1
ATOM 606 O O . LYS A 1 80 ? 30.147 15.641 -40.849 1.00 57.44 80 LYS A O 1
ATOM 611 N N . THR A 1 81 ? 28.394 16.628 -41.754 1.00 51.56 81 THR A N 1
ATOM 612 C CA . THR A 1 81 ? 29.166 17.200 -42.868 1.00 51.56 81 THR A CA 1
ATOM 613 C C . THR A 1 81 ? 29.603 18.618 -42.510 1.00 51.56 81 THR A C 1
ATOM 615 O O . THR A 1 81 ? 28.870 19.574 -42.733 1.00 51.56 81 THR A O 1
ATOM 618 N N . GLY A 1 82 ? 30.791 18.763 -41.913 1.00 60.31 82 GLY A N 1
ATOM 619 C CA . GLY A 1 82 ? 31.354 20.070 -41.558 1.00 60.31 82 GLY A CA 1
ATOM 620 C C . GLY A 1 82 ? 32.788 19.997 -41.026 1.00 60.31 82 GLY A C 1
ATOM 621 O O . GLY A 1 82 ? 33.245 18.940 -40.596 1.00 60.31 82 GLY A O 1
ATOM 622 N N . PHE A 1 83 ? 33.503 21.126 -41.036 1.00 60.56 83 PHE A N 1
ATOM 623 C CA . PHE A 1 83 ? 34.886 21.242 -40.540 1.00 60.56 83 PHE A CA 1
ATOM 624 C C . PHE A 1 83 ? 35.025 20.784 -39.076 1.00 60.56 83 PHE A C 1
ATOM 626 O O . PHE A 1 83 ? 35.922 20.011 -38.749 1.00 60.56 83 PHE A O 1
ATOM 633 N N . LEU A 1 84 ? 34.056 21.147 -38.228 1.00 57.94 84 LEU A N 1
ATOM 634 C CA . LEU A 1 84 ? 33.967 20.689 -36.838 1.00 57.94 84 LEU A CA 1
ATOM 635 C C . LEU A 1 84 ? 33.733 19.177 -36.715 1.00 57.94 84 LEU A C 1
ATOM 637 O O . LEU A 1 84 ? 34.219 18.575 -35.766 1.00 57.94 84 LEU A O 1
ATOM 641 N N . SER A 1 85 ? 33.052 18.541 -37.678 1.00 55.28 85 SER 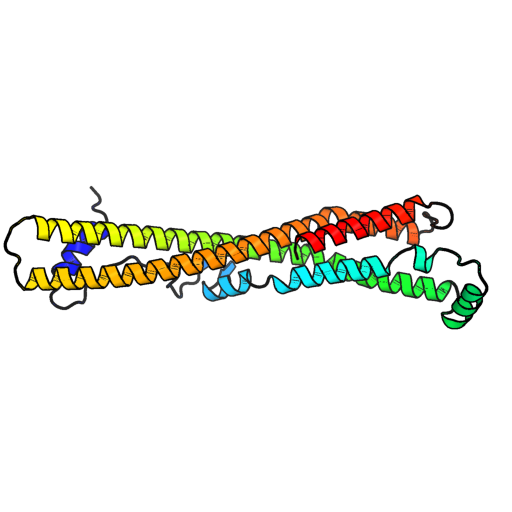A N 1
ATOM 642 C CA . SER A 1 85 ? 32.924 17.078 -37.688 1.00 55.28 85 SER A CA 1
ATOM 643 C C . SER A 1 85 ? 34.249 16.404 -37.971 1.00 55.28 85 SER A C 1
ATOM 645 O O . SER A 1 85 ? 34.548 15.422 -37.321 1.00 55.28 85 SER A O 1
ATOM 647 N N . ARG A 1 86 ? 35.059 16.928 -38.897 1.00 61.72 86 ARG A N 1
ATOM 648 C CA . ARG A 1 86 ? 36.377 16.344 -39.195 1.00 61.72 86 ARG A CA 1
ATOM 649 C C . ARG A 1 86 ? 37.316 16.439 -37.993 1.00 61.72 86 ARG A C 1
ATOM 651 O O . ARG A 1 86 ? 38.082 15.517 -37.747 1.00 61.72 86 ARG A O 1
ATOM 658 N N . ILE A 1 87 ? 37.216 17.526 -37.226 1.00 62.19 87 ILE A N 1
ATOM 659 C CA . ILE A 1 87 ? 37.941 17.705 -35.961 1.00 62.19 87 ILE A CA 1
ATOM 660 C C . ILE A 1 87 ? 37.389 16.764 -34.878 1.00 62.19 87 ILE A C 1
ATOM 662 O O . ILE A 1 87 ? 38.160 16.146 -34.153 1.00 62.19 87 ILE A O 1
ATOM 666 N N . TRP A 1 88 ? 36.068 16.591 -34.802 1.00 54.84 88 TRP A N 1
ATOM 667 C CA . TRP A 1 88 ? 35.421 15.648 -33.886 1.00 54.84 88 TRP A CA 1
ATOM 668 C C . TRP A 1 88 ? 35.732 14.180 -34.233 1.00 54.84 88 TRP A C 1
ATOM 670 O O . TRP A 1 88 ? 36.019 13.401 -33.333 1.00 54.84 88 TRP A O 1
ATOM 680 N N . ASP A 1 89 ? 35.753 13.804 -35.516 1.00 60.72 89 ASP A N 1
ATOM 681 C CA . ASP A 1 89 ? 36.185 12.498 -36.043 1.00 60.72 89 ASP A CA 1
ATOM 682 C C . ASP A 1 89 ? 37.672 12.236 -35.722 1.00 60.72 89 ASP A C 1
ATOM 684 O O . ASP A 1 89 ? 38.052 11.108 -35.418 1.00 60.72 89 ASP A O 1
ATOM 688 N N . ALA A 1 90 ? 38.506 13.282 -35.735 1.00 61.59 90 ALA A N 1
ATOM 689 C CA . ALA A 1 90 ? 39.916 13.202 -35.354 1.00 61.59 90 ALA A CA 1
ATOM 690 C C . ALA A 1 90 ? 40.141 13.098 -33.829 1.00 61.59 90 ALA A C 1
ATOM 692 O O . ALA A 1 90 ? 41.129 12.505 -33.407 1.00 61.59 90 ALA A O 1
ATOM 693 N N . LEU A 1 91 ? 39.235 13.644 -33.005 1.00 55.59 91 LEU A N 1
ATOM 694 C CA . LEU A 1 91 ? 39.316 13.627 -31.533 1.00 55.59 91 LEU A CA 1
ATOM 695 C C . LEU A 1 91 ? 38.642 12.409 -30.883 1.00 55.59 91 LEU A C 1
ATOM 697 O O . LEU A 1 91 ? 39.124 11.917 -29.869 1.00 55.59 91 LEU A O 1
ATOM 701 N N . THR A 1 92 ? 37.524 11.935 -31.439 1.00 54.72 92 THR A N 1
ATOM 702 C CA . THR A 1 92 ? 36.694 10.854 -30.860 1.00 54.72 92 THR A CA 1
ATOM 703 C C . THR A 1 92 ? 36.936 9.484 -31.496 1.00 54.72 92 THR A C 1
ATOM 705 O O . THR A 1 92 ? 36.378 8.487 -31.050 1.00 54.72 92 THR A O 1
ATOM 708 N N . GLY A 1 93 ? 37.804 9.410 -32.507 1.00 56.06 93 GLY A N 1
ATOM 709 C CA . GLY A 1 93 ? 38.076 8.191 -33.261 1.00 56.06 93 GLY A CA 1
ATOM 710 C C . GLY A 1 93 ? 37.069 7.932 -34.387 1.00 56.06 93 GLY A C 1
ATOM 711 O O . GLY A 1 93 ? 36.031 8.586 -34.506 1.00 56.06 93 GLY A O 1
ATOM 712 N N . SER A 1 94 ? 37.433 6.979 -35.252 1.00 65.94 94 SER A N 1
ATOM 713 C CA . SER A 1 94 ? 36.728 6.633 -36.491 1.00 65.94 94 SER A CA 1
ATOM 714 C C . SER A 1 94 ? 35.278 6.174 -36.241 1.00 65.94 94 SER A C 1
ATOM 716 O O . SER A 1 94 ? 34.833 5.983 -35.109 1.00 65.94 94 SER A O 1
ATOM 718 N N . LYS A 1 95 ? 34.526 5.929 -37.323 1.00 65.31 95 LYS A N 1
ATOM 719 C CA . LYS A 1 95 ? 33.183 5.312 -37.301 1.00 65.31 95 LYS A CA 1
ATOM 720 C C . LYS A 1 95 ? 33.094 4.086 -36.369 1.00 65.31 95 LYS A C 1
ATOM 722 O O . LYS A 1 95 ? 32.034 3.826 -35.807 1.00 65.31 95 LYS A O 1
ATOM 727 N N . GLU A 1 96 ? 34.195 3.364 -36.178 1.00 66.06 96 GLU A N 1
ATOM 728 C CA . GLU A 1 96 ? 34.287 2.205 -35.288 1.00 66.06 96 GLU A CA 1
ATOM 729 C C . GLU A 1 96 ? 34.146 2.583 -33.807 1.00 66.06 96 GLU A C 1
ATOM 731 O O . GLU A 1 96 ? 33.400 1.917 -33.092 1.00 66.06 96 GLU A O 1
ATOM 736 N N . THR A 1 97 ? 34.754 3.682 -33.346 1.00 69.56 97 THR A N 1
ATOM 737 C CA . THR A 1 97 ? 34.648 4.124 -31.943 1.00 69.56 97 THR A CA 1
ATOM 738 C C . THR A 1 97 ? 33.215 4.507 -31.579 1.00 69.56 97 THR A C 1
ATOM 740 O O . THR A 1 97 ? 32.703 4.087 -30.543 1.00 69.56 97 THR A O 1
ATOM 743 N N . ARG A 1 98 ? 32.506 5.202 -32.479 1.00 70.06 98 ARG A N 1
ATOM 744 C CA . ARG A 1 98 ? 31.076 5.523 -32.306 1.00 70.06 98 ARG A CA 1
ATOM 745 C C . ARG A 1 98 ? 30.204 4.277 -32.232 1.00 70.06 98 ARG A C 1
ATOM 747 O O . ARG A 1 98 ? 29.285 4.213 -31.420 1.00 70.06 98 ARG A O 1
ATOM 754 N N . MET A 1 99 ? 30.500 3.274 -33.055 1.00 72.00 99 MET A N 1
ATOM 755 C CA . MET A 1 99 ? 29.787 1.998 -33.015 1.00 72.00 99 MET A CA 1
ATOM 756 C C . MET A 1 99 ? 30.058 1.221 -31.724 1.00 72.00 99 MET A C 1
ATOM 758 O O . MET A 1 99 ? 29.146 0.571 -31.205 1.00 72.00 99 MET A O 1
ATOM 762 N N . ILE A 1 100 ? 31.274 1.302 -31.177 1.00 74.19 100 ILE A N 1
ATOM 763 C CA . ILE A 1 100 ? 31.619 0.717 -29.876 1.00 74.19 100 ILE A CA 1
ATOM 764 C C . ILE A 1 100 ? 30.839 1.418 -28.756 1.00 74.19 100 ILE A C 1
ATOM 766 O O . ILE A 1 100 ? 30.192 0.731 -27.967 1.00 74.19 100 ILE A O 1
ATOM 770 N N . GLU A 1 101 ? 30.821 2.753 -28.715 1.00 75.44 101 GLU A N 1
ATOM 771 C CA . GLU A 1 101 ? 30.053 3.528 -27.727 1.00 75.44 101 GLU A CA 1
ATOM 772 C C . GLU A 1 101 ? 28.551 3.236 -27.795 1.00 75.44 101 GLU A C 1
ATOM 774 O O . GLU A 1 101 ? 27.933 2.929 -26.771 1.00 75.44 101 GLU A O 1
ATOM 779 N N . PHE A 1 102 ? 27.974 3.241 -29.000 1.00 77.88 102 PHE A N 1
ATOM 780 C CA . PHE A 1 102 ? 26.581 2.861 -29.224 1.00 77.88 102 PHE A CA 1
ATOM 781 C C . PHE A 1 102 ? 26.302 1.446 -28.706 1.00 77.88 102 PHE A C 1
ATOM 783 O O . PHE A 1 102 ? 25.339 1.220 -27.974 1.00 77.88 102 PHE A O 1
ATOM 790 N N . THR A 1 103 ? 27.178 0.487 -29.017 1.00 77.19 103 THR A N 1
ATOM 791 C CA . THR A 1 103 ? 27.047 -0.899 -28.549 1.00 77.19 103 THR A CA 1
ATOM 792 C C . THR A 1 103 ? 27.151 -0.996 -27.025 1.00 77.19 103 THR A C 1
ATOM 794 O O . THR A 1 103 ? 26.402 -1.757 -26.410 1.00 77.19 103 THR A O 1
ATOM 797 N N . MET A 1 104 ? 28.040 -0.225 -26.392 1.00 79.69 104 MET A N 1
ATOM 798 C CA . MET A 1 104 ? 28.169 -0.171 -24.933 1.00 79.69 104 MET A CA 1
ATOM 799 C C . MET A 1 104 ? 26.917 0.407 -24.270 1.00 79.69 104 MET A C 1
ATOM 801 O O . MET A 1 104 ? 26.441 -0.167 -23.290 1.00 79.69 104 MET A O 1
ATOM 805 N N . ASN A 1 105 ? 26.355 1.493 -24.805 1.00 77.44 105 ASN A N 1
ATOM 806 C CA . ASN A 1 105 ? 25.114 2.072 -24.289 1.00 77.44 105 ASN A CA 1
ATOM 807 C C . ASN A 1 105 ? 23.925 1.131 -24.503 1.00 77.44 105 ASN A C 1
ATOM 809 O O . ASN A 1 105 ? 23.175 0.893 -23.558 1.00 77.44 105 ASN A O 1
ATOM 813 N N . CYS A 1 106 ? 23.832 0.471 -25.662 1.00 79.75 106 CYS A N 1
ATOM 814 C CA . CYS A 1 106 ? 22.806 -0.545 -25.880 1.00 79.75 106 CYS A CA 1
ATOM 815 C C . CYS A 1 106 ? 22.917 -1.691 -24.868 1.00 79.75 106 CYS A C 1
ATOM 817 O O . CYS A 1 106 ? 21.907 -2.122 -24.336 1.00 79.75 106 CYS A O 1
ATOM 819 N N . ARG A 1 107 ? 24.132 -2.161 -24.544 1.00 82.62 107 ARG A N 1
ATOM 820 C CA . ARG A 1 107 ? 24.329 -3.194 -23.510 1.00 82.62 107 ARG A CA 1
ATOM 821 C C . ARG A 1 107 ? 23.883 -2.732 -22.121 1.00 82.62 107 ARG A C 1
ATOM 823 O O . ARG A 1 107 ? 23.437 -3.560 -21.334 1.00 82.62 107 ARG A O 1
ATOM 830 N N . ARG A 1 108 ? 24.033 -1.443 -21.792 1.00 82.25 108 ARG A N 1
ATOM 831 C CA . ARG A 1 108 ? 23.539 -0.876 -20.523 1.00 82.25 108 ARG A CA 1
ATOM 832 C C . ARG A 1 108 ? 22.014 -0.893 -20.479 1.00 82.25 108 ARG A C 1
ATOM 834 O O . ARG A 1 108 ? 21.460 -1.346 -19.484 1.00 82.25 108 ARG A O 1
ATOM 841 N N . VAL A 1 109 ? 21.364 -0.489 -21.571 1.00 81.00 109 VAL A N 1
ATOM 842 C CA . VAL A 1 109 ? 19.907 -0.597 -21.719 1.00 81.00 109 VAL A CA 1
ATOM 843 C C . VAL A 1 109 ? 19.467 -2.059 -21.640 1.00 81.00 109 VAL A C 1
ATOM 845 O O . VAL A 1 109 ? 18.622 -2.376 -20.817 1.00 81.00 109 VAL A O 1
ATOM 848 N N . ASP A 1 110 ? 20.093 -2.967 -22.396 1.00 82.44 110 ASP A N 1
ATOM 849 C CA . ASP A 1 110 ? 19.755 -4.398 -22.427 1.00 82.44 110 ASP A CA 1
ATOM 850 C C . ASP A 1 110 ? 19.825 -5.038 -21.020 1.00 82.44 110 ASP A C 1
ATOM 852 O O . ASP A 1 110 ? 19.001 -5.886 -20.684 1.00 82.44 110 ASP A O 1
ATOM 856 N N . ARG A 1 111 ? 20.760 -4.605 -20.155 1.00 83.75 111 ARG A N 1
ATOM 857 C CA . ARG A 1 111 ? 20.826 -5.051 -18.747 1.00 83.75 111 ARG A CA 1
ATOM 858 C C . ARG A 1 111 ? 19.634 -4.576 -17.916 1.00 83.75 111 ARG A C 1
ATOM 860 O O . ARG A 1 111 ? 19.072 -5.378 -17.179 1.00 83.75 111 ARG A O 1
ATOM 867 N N . LEU A 1 112 ? 19.257 -3.302 -18.029 1.00 80.56 112 LEU A N 1
ATOM 868 C CA . LEU A 1 112 ? 18.102 -2.742 -17.314 1.00 80.56 112 LEU A CA 1
ATOM 869 C C . LEU A 1 112 ? 16.795 -3.373 -17.807 1.00 80.56 112 LEU A C 1
ATOM 871 O O . LEU A 1 112 ? 15.943 -3.765 -17.018 1.00 80.56 112 LEU A O 1
ATOM 875 N N . VAL A 1 113 ? 16.688 -3.560 -19.121 1.00 82.56 113 VAL A N 1
ATOM 876 C CA . VAL A 1 113 ? 15.584 -4.249 -19.793 1.00 82.56 113 VAL A CA 1
ATOM 877 C C . VAL A 1 113 ? 15.441 -5.694 -19.315 1.00 82.56 113 VAL A C 1
ATOM 879 O O . VAL A 1 113 ? 14.326 -6.147 -19.079 1.00 82.56 113 VAL A O 1
ATOM 882 N N . ALA A 1 114 ? 16.548 -6.414 -19.124 1.00 83.25 114 ALA A N 1
ATOM 883 C CA . ALA A 1 114 ? 16.519 -7.779 -18.601 1.00 83.25 114 ALA A CA 1
ATOM 884 C C . ALA A 1 114 ? 16.055 -7.854 -17.133 1.00 83.25 114 ALA A C 1
ATOM 886 O O . ALA A 1 114 ? 15.509 -8.875 -16.722 1.00 83.25 114 ALA A O 1
ATOM 887 N N . GLN A 1 115 ? 16.260 -6.793 -16.347 1.00 81.00 115 GLN A N 1
ATOM 888 C CA . GLN A 1 115 ? 15.851 -6.721 -14.939 1.00 81.00 115 GLN A CA 1
ATOM 889 C C . GLN A 1 115 ? 14.405 -6.241 -14.758 1.00 81.00 115 GLN A C 1
ATOM 891 O O . GLN A 1 115 ? 13.758 -6.626 -13.787 1.00 81.00 115 GLN A O 1
ATOM 896 N N . ALA A 1 116 ? 13.879 -5.446 -15.692 1.00 80.62 116 ALA A N 1
ATOM 897 C CA . ALA A 1 116 ? 12.559 -4.826 -15.581 1.00 80.62 116 ALA A CA 1
ATOM 898 C C . ALA A 1 116 ? 11.397 -5.808 -15.294 1.00 80.62 116 ALA A C 1
ATOM 900 O O . ALA A 1 116 ? 10.581 -5.483 -14.434 1.00 80.62 116 ALA A O 1
ATOM 901 N N . PRO A 1 117 ? 11.306 -7.012 -15.904 1.00 82.12 117 PRO A N 1
ATOM 902 C CA . PRO A 1 117 ? 10.239 -7.965 -15.578 1.00 82.12 117 PRO A CA 1
ATOM 903 C C . PRO A 1 117 ? 10.295 -8.480 -14.135 1.00 82.12 117 PRO A C 1
ATOM 905 O O . PRO A 1 117 ? 9.256 -8.645 -13.504 1.00 82.12 117 PRO A O 1
ATOM 908 N N . LEU A 1 118 ? 11.500 -8.708 -13.600 1.00 82.50 118 LEU A N 1
ATOM 909 C CA . LEU A 1 118 ? 11.679 -9.146 -12.214 1.00 82.50 118 LEU A CA 1
ATOM 910 C C . LEU A 1 118 ? 11.273 -8.038 -11.236 1.00 82.50 118 LEU A C 1
ATOM 912 O O . LEU A 1 118 ? 10.612 -8.307 -10.238 1.00 82.50 118 LEU A O 1
ATOM 916 N N . ILE A 1 119 ? 11.647 -6.794 -11.541 1.00 79.94 119 ILE A N 1
ATOM 917 C CA . ILE A 1 119 ? 11.261 -5.623 -10.745 1.00 79.94 119 ILE A CA 1
ATOM 918 C C . ILE A 1 119 ? 9.737 -5.439 -10.784 1.00 79.94 119 ILE A C 1
ATOM 920 O O . ILE A 1 119 ? 9.137 -5.164 -9.751 1.00 79.94 119 ILE A O 1
ATOM 924 N N . LEU A 1 120 ? 9.094 -5.666 -11.936 1.00 82.56 120 LEU A N 1
ATOM 925 C CA . LEU A 1 120 ? 7.636 -5.599 -12.072 1.00 82.56 120 LEU A CA 1
ATOM 926 C C . LEU A 1 120 ? 6.939 -6.638 -11.195 1.00 82.56 120 LEU A C 1
ATOM 928 O O . LEU A 1 120 ? 5.983 -6.308 -10.499 1.00 82.56 120 LEU A O 1
ATOM 932 N N . GLU A 1 121 ? 7.441 -7.872 -11.182 1.00 83.56 121 GLU A N 1
ATOM 933 C CA . GLU A 1 121 ? 6.914 -8.926 -10.314 1.00 83.56 121 GLU A CA 1
ATOM 934 C C . GLU A 1 121 ? 7.065 -8.560 -8.826 1.00 83.56 121 GLU A C 1
ATOM 936 O O . GLU A 1 121 ? 6.155 -8.790 -8.029 1.00 83.56 121 GLU A O 1
ATOM 941 N N . GLN A 1 122 ? 8.197 -7.965 -8.437 1.00 80.50 122 GLN A N 1
ATOM 942 C CA . GLN A 1 122 ? 8.430 -7.499 -7.065 1.00 80.50 122 GLN A CA 1
ATOM 943 C C . GLN A 1 122 ? 7.492 -6.349 -6.679 1.00 80.50 122 GLN A C 1
ATOM 945 O O . GLN A 1 122 ? 6.893 -6.391 -5.606 1.00 80.50 122 GLN A O 1
ATOM 950 N N . ALA A 1 123 ? 7.303 -5.374 -7.566 1.00 81.00 123 ALA A N 1
ATOM 951 C CA . ALA A 1 123 ? 6.402 -4.244 -7.356 1.00 81.00 123 ALA A CA 1
ATOM 952 C C . ALA A 1 123 ? 4.940 -4.701 -7.200 1.00 81.00 123 ALA A C 1
ATOM 954 O O . ALA A 1 123 ? 4.238 -4.293 -6.277 1.00 81.00 123 ALA A O 1
ATOM 955 N N . GLN A 1 124 ? 4.500 -5.641 -8.044 1.00 85.25 124 GLN A N 1
ATOM 956 C CA . GLN A 1 124 ? 3.172 -6.255 -7.942 1.00 85.25 124 GLN A CA 1
ATOM 957 C C . GLN A 1 124 ? 2.980 -6.992 -6.610 1.00 85.25 124 GLN A C 1
ATOM 959 O O . GLN A 1 124 ? 1.916 -6.893 -5.996 1.00 85.25 124 GLN A O 1
ATOM 964 N N . LYS A 1 125 ? 4.010 -7.697 -6.119 1.00 83.50 125 LYS A N 1
ATOM 965 C CA . LYS A 1 125 ? 3.983 -8.303 -4.776 1.00 83.50 125 LYS A CA 1
ATOM 966 C C . LYS A 1 125 ? 3.834 -7.242 -3.683 1.00 83.50 125 LYS A C 1
ATOM 968 O O . LYS A 1 125 ? 3.009 -7.435 -2.794 1.00 83.50 125 LYS A O 1
ATOM 973 N N . GLY A 1 126 ? 4.564 -6.129 -3.775 1.00 83.31 126 GLY A N 1
ATOM 974 C CA . GLY A 1 126 ? 4.443 -4.991 -2.856 1.00 83.31 126 GLY A CA 1
ATOM 975 C C . GLY A 1 126 ? 3.016 -4.439 -2.787 1.00 83.31 126 GLY A C 1
ATOM 976 O O . GLY A 1 126 ? 2.442 -4.349 -1.702 1.00 83.31 126 GLY A O 1
ATOM 977 N N . VAL A 1 127 ? 2.388 -4.195 -3.943 1.00 86.75 127 VAL A N 1
ATOM 978 C CA . VAL A 1 127 ? 0.980 -3.758 -4.034 1.00 86.75 127 VAL A CA 1
ATOM 979 C C . VAL A 1 127 ? 0.028 -4.751 -3.360 1.00 86.75 127 VAL A C 1
ATOM 981 O O . VAL A 1 127 ? -0.861 -4.348 -2.610 1.00 86.75 127 VAL A O 1
ATOM 984 N N . HIS A 1 128 ? 0.212 -6.056 -3.572 1.00 87.44 128 HIS A N 1
ATOM 985 C CA . HIS A 1 128 ? -0.618 -7.071 -2.917 1.00 87.44 128 HIS A CA 1
ATOM 986 C C . HIS A 1 128 ? -0.454 -7.093 -1.391 1.00 87.44 128 HIS A C 1
ATOM 988 O O . HIS A 1 128 ? -1.445 -7.277 -0.682 1.00 87.44 128 HIS A O 1
ATOM 994 N N . ILE A 1 129 ? 0.765 -6.884 -0.884 1.00 88.19 129 ILE A N 1
ATOM 995 C CA . ILE A 1 129 ? 1.032 -6.770 0.557 1.00 88.19 129 ILE A CA 1
ATOM 996 C C . ILE A 1 129 ? 0.310 -5.543 1.131 1.00 88.19 129 ILE A C 1
ATOM 998 O O . ILE A 1 129 ? -0.396 -5.665 2.132 1.00 88.19 129 ILE A O 1
ATOM 1002 N N . LEU A 1 130 ? 0.415 -4.385 0.471 1.00 89.12 130 LEU A N 1
ATOM 1003 C CA . LEU A 1 130 ? -0.246 -3.146 0.895 1.00 89.12 130 LEU A CA 1
ATOM 1004 C C . LEU A 1 130 ? -1.778 -3.270 0.901 1.00 89.12 130 LEU A C 1
ATOM 1006 O O . LEU A 1 130 ? -2.419 -2.853 1.864 1.00 89.12 130 LEU A O 1
ATOM 1010 N N . LEU A 1 131 ? -2.371 -3.915 -0.109 1.00 90.62 131 LEU A N 1
ATOM 1011 C CA . LEU A 1 131 ? -3.812 -4.205 -0.139 1.00 90.62 131 LEU A CA 1
ATOM 1012 C C . LEU A 1 131 ? -4.256 -5.073 1.047 1.00 90.62 131 LEU A C 1
ATOM 1014 O O . LEU A 1 131 ? -5.297 -4.828 1.655 1.00 90.62 131 LEU A O 1
ATOM 1018 N N . ALA A 1 132 ? -3.475 -6.096 1.388 1.00 89.62 132 ALA A N 1
ATOM 1019 C CA . ALA A 1 132 ? -3.773 -6.952 2.530 1.00 89.62 132 ALA A CA 1
ATOM 1020 C C . ALA A 1 132 ? -3.625 -6.201 3.868 1.00 89.62 132 ALA A C 1
ATOM 1022 O O . ALA A 1 132 ? -4.462 -6.373 4.755 1.00 89.62 132 ALA A O 1
ATOM 1023 N N . LEU A 1 133 ? -2.629 -5.318 4.001 1.00 90.06 133 LEU A N 1
ATOM 1024 C CA . LEU A 1 133 ? -2.484 -4.434 5.163 1.00 90.06 133 LEU A CA 1
ATOM 1025 C C . LEU A 1 133 ? -3.678 -3.484 5.315 1.00 90.06 133 LEU A C 1
ATOM 1027 O O . LEU A 1 133 ? -4.219 -3.348 6.412 1.00 90.06 133 LEU A O 1
ATOM 1031 N N . GLU A 1 134 ? -4.140 -2.874 4.223 1.00 92.62 134 GLU A N 1
ATOM 1032 C CA . GLU A 1 134 ? -5.321 -2.008 4.236 1.00 92.62 134 GLU A CA 1
ATOM 1033 C C . GLU A 1 134 ? -6.572 -2.764 4.715 1.00 92.62 134 GLU A C 1
ATOM 1035 O O . GLU A 1 134 ? -7.363 -2.244 5.512 1.00 92.62 134 GLU A O 1
ATOM 1040 N N . GLN A 1 135 ? -6.742 -4.015 4.275 1.00 92.19 135 GLN A N 1
ATOM 1041 C CA . GLN A 1 135 ? -7.839 -4.878 4.719 1.00 92.19 135 GLN A CA 1
ATOM 1042 C C . GLN A 1 135 ? -7.738 -5.231 6.206 1.00 92.19 135 GLN A C 1
ATOM 1044 O O . GLN A 1 135 ? -8.761 -5.231 6.892 1.00 92.19 135 GLN A O 1
ATOM 1049 N N . ILE A 1 136 ? -6.533 -5.513 6.713 1.00 92.12 136 ILE A N 1
ATOM 1050 C CA . ILE A 1 136 ? -6.301 -5.777 8.140 1.00 92.12 136 ILE A CA 1
ATOM 1051 C C . ILE A 1 136 ? -6.712 -4.562 8.970 1.00 92.12 136 ILE A C 1
ATOM 1053 O O . ILE A 1 136 ? -7.556 -4.696 9.854 1.00 92.12 136 ILE A O 1
ATOM 1057 N N . TYR A 1 137 ? -6.194 -3.375 8.642 1.00 93.94 137 TYR A N 1
ATOM 1058 C CA . TYR A 1 137 ? -6.553 -2.159 9.371 1.00 93.94 137 TYR A CA 1
ATOM 1059 C C . TYR A 1 137 ? -8.048 -1.848 9.267 1.00 93.94 137 TYR A C 1
ATOM 1061 O O . TYR A 1 137 ? -8.650 -1.433 10.250 1.00 93.94 137 TYR A O 1
ATOM 1069 N N . THR A 1 138 ? -8.679 -2.097 8.116 1.00 95.06 138 THR A N 1
ATOM 1070 C CA . THR A 1 138 ? -10.131 -1.919 7.958 1.00 95.06 138 THR A CA 1
ATOM 1071 C C . THR A 1 138 ? -10.918 -2.823 8.908 1.00 95.06 138 THR A C 1
ATOM 1073 O O . THR A 1 138 ? -11.791 -2.334 9.618 1.00 95.06 138 THR A O 1
ATOM 1076 N N . ARG A 1 139 ? -10.570 -4.113 8.986 1.00 93.31 139 ARG A N 1
ATOM 1077 C CA . ARG A 1 139 ? -11.223 -5.063 9.902 1.00 93.31 139 ARG A CA 1
ATOM 1078 C C . ARG A 1 139 ? -11.001 -4.706 11.368 1.00 93.31 139 ARG A C 1
ATOM 1080 O O . ARG A 1 139 ? -11.924 -4.817 12.169 1.00 93.31 139 ARG A O 1
ATOM 1087 N N . ASP A 1 140 ? -9.791 -4.281 11.717 1.00 93.88 140 ASP A N 1
ATOM 1088 C CA . ASP A 1 140 ? -9.459 -3.865 13.079 1.00 93.88 140 ASP A CA 1
ATOM 1089 C C . ASP A 1 140 ? -10.253 -2.615 13.489 1.00 93.88 140 ASP A C 1
ATOM 1091 O O . ASP A 1 140 ? -10.811 -2.578 14.585 1.00 93.88 140 ASP A O 1
ATOM 1095 N N . ILE A 1 141 ? -10.385 -1.630 12.593 1.00 96.44 141 ILE A N 1
ATOM 1096 C CA . ILE A 1 141 ? -11.212 -0.431 12.807 1.00 96.44 141 ILE A CA 1
ATOM 1097 C C . ILE A 1 141 ? -12.689 -0.806 12.982 1.00 96.44 141 ILE A C 1
ATOM 1099 O O . ILE A 1 141 ? -13.313 -0.353 13.939 1.00 96.44 141 ILE A O 1
ATOM 1103 N N . GLU A 1 142 ? -13.241 -1.666 12.120 1.00 95.56 142 GLU A N 1
ATOM 1104 C CA . GLU A 1 142 ? -14.629 -2.145 12.228 1.00 95.56 142 GLU A CA 1
ATOM 1105 C C . GLU A 1 142 ? -14.883 -2.874 13.557 1.00 95.56 142 GLU A C 1
ATOM 1107 O O . GLU A 1 142 ? -15.907 -2.659 14.212 1.00 95.56 142 GLU A O 1
ATOM 1112 N N . ALA A 1 143 ? -13.937 -3.712 13.991 1.00 93.62 143 ALA A N 1
ATOM 1113 C CA . ALA A 1 143 ? -14.019 -4.398 15.273 1.00 93.62 143 ALA A CA 1
ATOM 1114 C C . ALA A 1 143 ? -13.970 -3.408 16.448 1.00 93.62 143 ALA A C 1
ATOM 1116 O O . A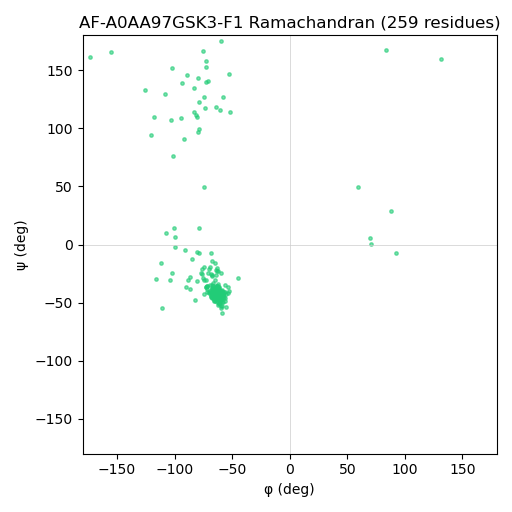LA A 1 143 ? -14.754 -3.535 17.389 1.00 93.62 143 ALA A O 1
ATOM 1117 N N . LEU A 1 144 ? -13.083 -2.410 16.401 1.00 96.06 144 LEU A N 1
ATOM 1118 C CA . LEU A 1 144 ? -13.014 -1.358 17.418 1.00 96.06 144 LEU A CA 1
ATOM 1119 C C . LEU A 1 144 ? -14.317 -0.560 17.485 1.00 96.06 144 LEU A C 1
ATOM 1121 O O . LEU A 1 144 ? -14.832 -0.350 18.583 1.00 96.06 144 LEU A O 1
ATOM 1125 N N . ASP A 1 145 ? -14.880 -0.186 16.336 1.00 96.81 145 ASP A N 1
ATOM 1126 C CA . ASP A 1 145 ? -16.145 0.543 16.259 1.00 96.81 145 ASP A CA 1
ATOM 1127 C C . ASP A 1 145 ? -17.300 -0.224 16.895 1.00 96.81 145 ASP A C 1
ATOM 1129 O O . ASP A 1 145 ? -18.032 0.344 17.708 1.00 96.81 145 ASP A O 1
ATOM 1133 N N . ALA A 1 146 ? -17.425 -1.522 16.610 1.00 94.94 146 ALA A N 1
ATOM 1134 C CA . ALA A 1 146 ? -18.453 -2.355 17.227 1.00 94.94 146 ALA A CA 1
ATOM 1135 C C . ALA A 1 146 ? -18.326 -2.376 18.762 1.00 94.94 146 ALA A C 1
ATOM 1137 O O . ALA A 1 146 ? -19.310 -2.190 19.476 1.00 94.94 146 ALA A O 1
ATOM 1138 N N . TYR A 1 147 ? -17.109 -2.549 19.289 1.00 94.75 147 TYR A N 1
ATOM 1139 C CA . TYR A 1 147 ? -16.867 -2.554 20.736 1.00 94.75 147 TYR A CA 1
ATOM 1140 C C . TYR A 1 147 ? -17.134 -1.191 21.393 1.00 94.75 147 TYR A C 1
ATOM 1142 O O . TYR A 1 147 ? -17.679 -1.142 22.498 1.00 94.75 147 TYR A O 1
ATOM 1150 N N . ILE A 1 148 ? -16.767 -0.090 20.732 1.00 96.25 148 ILE A N 1
ATOM 1151 C CA . ILE A 1 148 ? -17.012 1.275 21.216 1.00 96.25 148 ILE A CA 1
ATOM 1152 C C . ILE A 1 148 ? -18.517 1.565 21.252 1.00 96.25 148 ILE A C 1
ATOM 1154 O O . ILE A 1 148 ? -19.019 2.048 22.269 1.00 96.25 148 ILE A O 1
ATOM 1158 N N . GLN A 1 149 ? -19.241 1.252 20.174 1.00 95.62 149 GLN A N 1
ATOM 1159 C CA . GLN A 1 149 ? -20.682 1.493 20.071 1.00 95.62 149 GLN A CA 1
ATOM 1160 C C . GLN A 1 149 ? -21.466 0.701 21.120 1.00 95.62 149 GLN A C 1
ATOM 1162 O O . GLN A 1 149 ? -22.224 1.289 21.890 1.00 95.62 149 GLN A O 1
ATOM 1167 N N . GLU A 1 150 ? -21.233 -0.607 21.204 1.00 94.81 150 GLU A N 1
ATOM 1168 C CA . GLU A 1 150 ? -21.907 -1.483 22.168 1.00 94.81 150 GLU A CA 1
ATOM 1169 C C . GLU A 1 150 ? -21.557 -1.112 23.616 1.00 94.81 150 GLU A C 1
ATOM 1171 O O . GLU A 1 150 ? -22.429 -1.073 24.482 1.00 94.81 150 GLU A O 1
ATOM 1176 N N . GLY A 1 151 ? -20.296 -0.762 23.895 1.00 94.38 151 GLY A N 1
ATOM 1177 C CA . GLY A 1 151 ? -19.886 -0.301 25.222 1.00 94.38 151 GLY A CA 1
ATOM 1178 C C . GLY A 1 151 ? -20.561 1.009 25.636 1.00 94.38 151 GLY A C 1
ATOM 1179 O O . GLY A 1 151 ? -21.007 1.137 26.778 1.00 94.38 151 GLY A O 1
ATOM 1180 N N . ARG A 1 152 ? -20.688 1.972 24.713 1.00 95.38 152 ARG A N 1
ATOM 1181 C CA . ARG A 1 152 ? -21.408 3.234 24.958 1.00 95.38 152 ARG A CA 1
ATOM 1182 C C . ARG A 1 152 ? -22.899 2.983 25.192 1.00 95.38 152 ARG A C 1
ATOM 1184 O O . ARG A 1 152 ? -23.451 3.535 26.143 1.00 95.38 152 ARG A O 1
ATOM 1191 N N . ALA A 1 153 ? -23.522 2.128 24.380 1.00 93.81 153 ALA A N 1
ATOM 1192 C CA . ALA A 1 153 ? -24.926 1.748 24.534 1.00 93.81 153 ALA A CA 1
ATOM 1193 C C . ALA A 1 153 ? -25.188 1.067 25.887 1.00 93.81 153 ALA A C 1
ATOM 1195 O O . ALA A 1 153 ? -26.150 1.408 26.573 1.00 93.81 153 ALA A O 1
ATOM 1196 N N . PHE A 1 154 ? -24.291 0.176 26.316 1.00 93.00 154 PHE A N 1
ATOM 1197 C CA . PHE A 1 154 ? -24.381 -0.496 27.610 1.00 93.00 154 PHE A CA 1
ATOM 1198 C C . PHE A 1 154 ? -24.319 0.491 28.782 1.00 93.00 154 PHE A C 1
ATOM 1200 O O . PHE A 1 154 ? -25.143 0.423 29.690 1.00 93.00 154 PHE A O 1
ATOM 1207 N N . ILE A 1 155 ? -23.388 1.454 28.759 1.00 92.56 155 ILE A N 1
ATOM 1208 C CA . ILE A 1 155 ? -23.306 2.492 29.801 1.00 92.56 155 ILE A CA 1
ATOM 1209 C C . ILE A 1 155 ? -24.581 3.345 29.832 1.00 92.56 155 ILE A C 1
ATOM 1211 O O . ILE A 1 155 ? -25.096 3.629 30.915 1.00 92.56 155 ILE A O 1
ATOM 1215 N N . ALA A 1 156 ? -25.082 3.753 28.662 1.00 92.31 156 ALA A N 1
ATOM 1216 C CA . ALA A 1 156 ? -26.296 4.557 28.553 1.00 92.31 156 ALA A CA 1
ATOM 1217 C C . ALA A 1 156 ? -27.504 3.821 29.149 1.00 92.31 156 ALA A C 1
ATOM 1219 O O . ALA A 1 156 ? -28.188 4.378 30.001 1.00 92.31 156 ALA A O 1
ATOM 1220 N N . GLN A 1 157 ? -27.686 2.541 28.811 1.00 90.44 157 GLN A N 1
ATOM 1221 C CA . GLN A 1 157 ? -28.793 1.723 29.307 1.00 90.44 157 GLN A CA 1
ATOM 1222 C C . GLN A 1 157 ? -28.867 1.684 30.843 1.00 90.44 157 GLN A C 1
ATOM 1224 O O . GLN A 1 157 ? -29.954 1.797 31.407 1.00 90.44 157 GLN A O 1
ATOM 1229 N N . TYR A 1 158 ? -27.729 1.554 31.533 1.00 85.88 158 TYR A N 1
ATOM 1230 C CA . TYR A 1 158 ? -27.705 1.550 33.000 1.00 85.88 158 TYR A CA 1
ATOM 1231 C C . TYR A 1 158 ? -27.980 2.931 33.596 1.00 85.88 158 TYR A C 1
ATOM 1233 O O . TYR A 1 158 ? -28.727 3.038 34.566 1.00 85.88 158 TYR A O 1
ATOM 1241 N N . ARG A 1 159 ? -27.419 3.995 33.014 1.00 83.25 159 ARG A N 1
ATOM 1242 C CA . ARG A 1 159 ? -27.598 5.365 33.523 1.00 83.25 159 ARG A CA 1
ATOM 1243 C C . ARG A 1 159 ? -28.995 5.925 33.263 1.00 83.25 159 ARG A C 1
ATOM 1245 O O . ARG A 1 159 ? -29.487 6.722 34.053 1.00 83.25 159 ARG A O 1
ATOM 1252 N N . GLU A 1 160 ? -29.636 5.497 32.183 1.00 87.06 160 GLU A N 1
ATOM 1253 C CA . GLU A 1 160 ? -30.992 5.904 31.806 1.00 87.06 160 GLU A CA 1
ATOM 1254 C C . GLU A 1 160 ? -32.079 5.063 32.491 1.00 87.06 160 GLU A C 1
ATOM 1256 O O . GLU A 1 160 ? -33.242 5.461 32.492 1.00 87.06 160 GLU A O 1
ATOM 1261 N N . SER A 1 161 ? -31.718 3.934 33.119 1.00 79.12 161 SER A N 1
ATOM 1262 C CA . SER A 1 161 ? -32.668 3.059 33.826 1.00 79.12 161 SER A CA 1
ATOM 1263 C C . SER A 1 161 ? -33.358 3.730 35.022 1.00 79.12 161 SER A C 1
ATOM 1265 O O . SER A 1 161 ? -34.421 3.283 35.447 1.00 79.12 161 SER A O 1
ATOM 1267 N N . GLY A 1 162 ? -32.777 4.809 35.564 1.00 67.88 162 GLY A N 1
ATOM 1268 C CA . GLY A 1 162 ? -33.315 5.542 36.714 1.00 67.88 162 GLY A CA 1
ATOM 1269 C C . GLY A 1 162 ? -33.226 4.787 38.047 1.00 67.88 162 GLY A C 1
ATOM 1270 O O . GLY A 1 162 ? -33.646 5.320 39.074 1.00 67.88 162 GLY A O 1
ATOM 1271 N N . GLU A 1 163 ? -32.673 3.573 38.050 1.00 74.62 163 GLU A N 1
ATOM 1272 C CA . GLU A 1 163 ? -32.395 2.800 39.256 1.00 74.62 163 GLU A CA 1
ATOM 1273 C C . GLU A 1 163 ? -31.098 3.292 39.916 1.00 74.62 163 GLU A C 1
ATOM 1275 O O . GLU A 1 163 ? -30.135 3.666 39.244 1.00 74.62 163 GLU A O 1
ATOM 1280 N N . GLY A 1 164 ? -31.060 3.304 41.251 1.00 77.25 164 GLY A N 1
ATOM 1281 C CA . GLY A 1 164 ? -29.837 3.625 41.984 1.00 77.25 164 GLY A CA 1
ATOM 1282 C C . GLY A 1 164 ? -28.760 2.578 41.702 1.00 77.25 164 GLY A C 1
ATOM 1283 O O . GLY A 1 164 ? -28.941 1.403 42.020 1.00 77.25 164 GLY A O 1
ATOM 1284 N N . LEU A 1 165 ? -27.642 2.999 41.111 1.00 83.81 165 LEU A N 1
ATOM 1285 C CA . LEU A 1 165 ? -26.494 2.130 40.867 1.00 83.81 165 LEU A CA 1
ATOM 1286 C C . LEU A 1 165 ? -25.775 1.849 42.192 1.00 83.81 165 LEU A C 1
ATOM 1288 O O . LEU A 1 165 ? -25.622 2.734 43.032 1.00 83.81 165 LEU A O 1
ATOM 1292 N N . SER A 1 166 ? -25.326 0.609 42.391 1.00 87.44 166 SER A N 1
ATOM 1293 C CA . SER A 1 166 ? -24.433 0.293 43.508 1.00 87.44 166 SER A CA 1
ATOM 1294 C C . SER A 1 166 ? -23.031 0.848 43.244 1.00 87.44 166 SER A C 1
ATOM 1296 O O . SER A 1 166 ? -22.606 0.923 42.090 1.00 87.44 166 SER A O 1
ATOM 1298 N N . ASP A 1 167 ? -22.269 1.150 44.300 1.00 87.00 167 ASP A N 1
ATOM 1299 C CA . ASP A 1 167 ? -20.891 1.657 44.178 1.00 87.00 167 ASP A CA 1
ATOM 1300 C C . ASP A 1 167 ? -19.999 0.750 43.307 1.00 87.00 167 ASP A C 1
ATOM 1302 O O . ASP A 1 167 ? -19.168 1.224 42.530 1.00 87.00 167 ASP A O 1
ATOM 1306 N N . GLN A 1 168 ? -20.191 -0.572 43.397 1.00 87.56 168 GLN A N 1
ATOM 1307 C CA . GLN A 1 168 ? -19.457 -1.545 42.584 1.00 87.56 168 GLN A CA 1
ATOM 1308 C C . GLN A 1 168 ? -19.805 -1.427 41.094 1.00 87.56 168 GLN A C 1
ATOM 1310 O O . GLN A 1 168 ? -18.915 -1.490 40.243 1.00 87.56 168 GLN A O 1
ATOM 1315 N N . LEU A 1 169 ? -21.088 -1.254 40.774 1.00 88.69 169 LEU A N 1
ATOM 1316 C CA . LEU A 1 169 ? -21.556 -1.108 39.400 1.00 88.69 169 LEU A CA 1
ATOM 1317 C C . LEU A 1 169 ? -21.110 0.239 38.809 1.00 88.69 169 LEU A C 1
ATOM 1319 O O . LEU A 1 169 ? -20.619 0.276 37.681 1.00 88.69 169 LEU A O 1
ATOM 1323 N N . GLU A 1 170 ? -21.188 1.320 39.589 1.00 89.75 170 GLU A N 1
ATOM 1324 C CA . GLU A 1 170 ? -20.688 2.656 39.232 1.00 89.75 170 GLU A CA 1
ATOM 1325 C C . GLU A 1 170 ? -19.187 2.614 38.881 1.00 89.75 170 GLU A C 1
ATOM 1327 O O . GLU A 1 170 ? -18.747 3.140 37.850 1.00 89.75 170 GLU A O 1
ATOM 1332 N N . TYR A 1 171 ? -18.395 1.918 39.703 1.00 90.12 171 TYR A N 1
ATOM 1333 C CA . TYR A 1 171 ? -16.967 1.710 39.467 1.00 90.12 171 TYR A CA 1
ATOM 1334 C C . TYR A 1 171 ? -16.696 0.923 38.173 1.00 90.12 171 TYR A C 1
ATOM 1336 O O . TYR A 1 171 ? -15.867 1.337 37.355 1.00 90.12 171 TYR A O 1
ATOM 1344 N N . GLY A 1 172 ? -17.415 -0.182 37.949 1.00 91.56 172 GLY A N 1
ATOM 1345 C CA . GLY A 1 172 ? -17.293 -0.996 36.737 1.00 91.56 172 GLY A CA 1
ATOM 1346 C C . GLY A 1 172 ? -17.643 -0.228 35.458 1.00 91.56 172 GLY A C 1
ATOM 1347 O O . GLY A 1 172 ? -16.905 -0.287 34.471 1.00 91.56 172 GLY A O 1
ATOM 1348 N N . LEU A 1 173 ? -18.722 0.561 35.486 1.00 92.38 173 LEU A N 1
ATOM 1349 C CA . LEU A 1 173 ? -19.134 1.424 34.374 1.00 92.38 173 LEU A CA 1
ATOM 1350 C C . LEU A 1 173 ? -18.118 2.543 34.105 1.00 92.38 173 LEU A C 1
ATOM 1352 O O . LEU A 1 173 ? -17.823 2.843 32.948 1.00 92.38 173 LEU A O 1
ATOM 1356 N N . THR A 1 174 ? -17.524 3.120 35.152 1.00 91.56 174 THR A N 1
ATOM 1357 C CA . THR A 1 174 ? -16.454 4.124 35.017 1.00 91.56 174 THR A CA 1
ATOM 1358 C C . THR A 1 174 ? -15.206 3.525 34.367 1.00 91.56 174 THR A C 1
ATOM 1360 O O . THR A 1 174 ? -14.636 4.112 33.443 1.00 91.56 174 THR A O 1
ATOM 1363 N N . ARG A 1 175 ? -14.806 2.314 34.774 1.00 93.31 175 ARG A N 1
ATOM 1364 C CA . ARG A 1 175 ? -13.718 1.573 34.119 1.00 93.31 175 ARG A CA 1
ATOM 1365 C C . ARG A 1 175 ? -14.026 1.262 32.658 1.00 93.31 175 ARG A C 1
ATOM 1367 O O . ARG A 1 175 ? -13.127 1.359 31.822 1.00 93.31 175 ARG A O 1
ATOM 1374 N N . LEU A 1 176 ? -15.269 0.897 32.340 1.00 94.62 176 LEU A N 1
ATOM 1375 C CA . LEU A 1 176 ? -15.689 0.646 30.962 1.00 94.62 176 LEU A CA 1
ATOM 1376 C C . LEU A 1 176 ? -15.602 1.926 30.123 1.00 94.62 176 LEU A C 1
ATOM 1378 O O . LEU A 1 176 ? -15.054 1.883 29.025 1.00 94.62 176 LEU A O 1
ATOM 1382 N N . ALA A 1 177 ? -16.037 3.070 30.659 1.00 94.25 177 ALA A N 1
ATOM 1383 C CA . ALA A 1 177 ? -15.902 4.367 29.996 1.00 94.25 177 ALA A CA 1
ATOM 1384 C C . ALA A 1 177 ? -14.432 4.703 29.689 1.00 94.25 177 ALA A C 1
ATOM 1386 O O . ALA A 1 177 ? -14.099 5.052 28.557 1.00 94.25 177 ALA A O 1
ATOM 1387 N N . GLN A 1 178 ? -13.529 4.513 30.658 1.00 93.56 178 GLN A N 1
ATOM 1388 C CA . GLN A 1 178 ? -12.093 4.706 30.438 1.00 93.56 178 GLN A CA 1
ATOM 1389 C C . GLN A 1 178 ? -11.536 3.737 29.387 1.00 93.56 178 GLN A C 1
ATOM 1391 O O . GLN A 1 178 ? -10.694 4.106 28.567 1.00 93.56 178 GLN A O 1
ATOM 1396 N N . ARG A 1 179 ? -11.997 2.482 29.390 1.00 94.44 179 ARG A N 1
ATOM 1397 C CA . ARG A 1 179 ? -11.570 1.494 28.400 1.00 94.44 179 ARG A CA 1
ATOM 1398 C C . ARG A 1 179 ? -12.035 1.869 26.995 1.00 94.44 179 ARG A C 1
ATOM 1400 O O . ARG A 1 179 ? -11.244 1.724 26.070 1.00 94.44 179 ARG A O 1
ATOM 1407 N N . ILE A 1 180 ? -13.256 2.381 26.841 1.00 96.31 180 ILE A N 1
ATOM 1408 C CA . ILE A 1 180 ? -13.778 2.888 25.564 1.00 96.31 180 ILE A CA 1
ATOM 1409 C C . ILE A 1 180 ? -12.904 4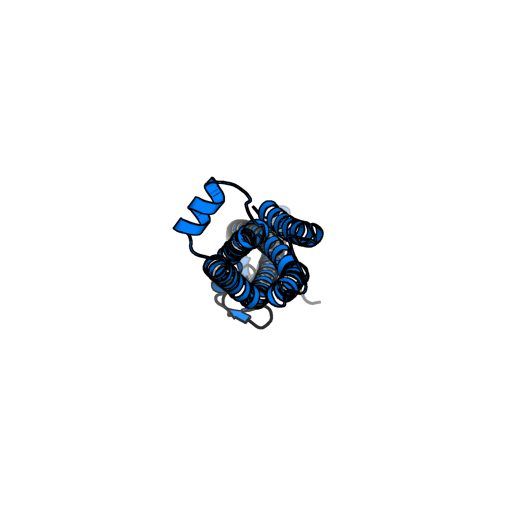.031 25.040 1.00 96.31 180 ILE A C 1
ATOM 1411 O O . ILE A 1 180 ? -12.510 3.982 23.880 1.00 96.31 180 ILE A O 1
ATOM 1415 N N . LEU A 1 181 ? -12.508 4.986 25.890 1.00 95.69 181 LEU A N 1
ATOM 1416 C CA . LEU A 1 181 ? -11.579 6.055 25.490 1.00 95.69 181 LEU A CA 1
ATOM 1417 C C . LEU A 1 181 ? -10.246 5.492 24.966 1.00 95.69 181 LEU A C 1
ATOM 1419 O O . LEU A 1 181 ? -9.730 5.945 23.948 1.00 95.69 181 LEU A O 1
ATOM 1423 N N . ASN A 1 182 ? -9.704 4.455 25.611 1.00 94.88 182 ASN A N 1
ATOM 1424 C CA . ASN A 1 182 ? -8.479 3.802 25.137 1.00 94.88 182 ASN A CA 1
ATOM 1425 C C . ASN A 1 182 ? -8.679 3.084 23.786 1.00 94.88 182 ASN A C 1
ATOM 1427 O O . ASN A 1 182 ? -7.769 3.075 22.952 1.00 94.88 182 ASN A O 1
ATOM 1431 N N . LEU A 1 183 ? -9.854 2.485 23.553 1.00 95.75 183 LEU A N 1
ATOM 1432 C CA . LEU A 1 183 ? -10.198 1.890 22.256 1.00 95.75 183 LEU A CA 1
ATOM 1433 C C . LEU A 1 183 ? -10.329 2.964 21.168 1.00 95.75 183 LEU A C 1
ATOM 1435 O O . LEU A 1 183 ? -9.866 2.738 20.056 1.00 95.75 183 LEU A O 1
ATOM 1439 N N . GLU A 1 184 ? -10.872 4.141 21.485 1.00 96.31 184 GLU A N 1
ATOM 1440 C CA . GLU A 1 184 ? -10.967 5.277 20.554 1.00 96.31 184 GLU A CA 1
ATOM 1441 C C . GLU A 1 184 ? -9.591 5.799 20.134 1.00 96.31 184 GLU A C 1
ATOM 1443 O O . GLU A 1 184 ? -9.351 6.024 18.949 1.00 96.31 184 GLU A O 1
ATOM 1448 N N . VAL A 1 185 ? -8.650 5.908 21.076 1.00 95.75 185 VAL A N 1
ATOM 1449 C CA . VAL A 1 185 ? -7.254 6.256 20.762 1.00 95.75 185 VAL A CA 1
ATOM 1450 C C . VAL A 1 185 ? -6.614 5.196 19.858 1.00 95.75 185 VAL A C 1
ATOM 1452 O O . VAL A 1 185 ? -5.947 5.528 18.879 1.00 95.75 185 VAL A O 1
ATOM 1455 N N . THR A 1 186 ? -6.852 3.913 20.148 1.00 94.62 186 THR A N 1
ATOM 1456 C CA . THR A 1 186 ? -6.335 2.797 19.334 1.00 94.62 186 THR A CA 1
ATOM 1457 C C . THR A 1 186 ? -6.929 2.811 17.922 1.00 94.62 186 THR A C 1
ATOM 1459 O O . THR A 1 186 ? -6.214 2.596 16.940 1.00 94.62 186 THR A O 1
ATOM 1462 N N . LYS A 1 187 ? -8.223 3.129 17.801 1.00 95.94 187 LYS A N 1
ATOM 1463 C CA . LYS A 1 187 ? -8.913 3.298 16.521 1.00 95.94 187 LYS A CA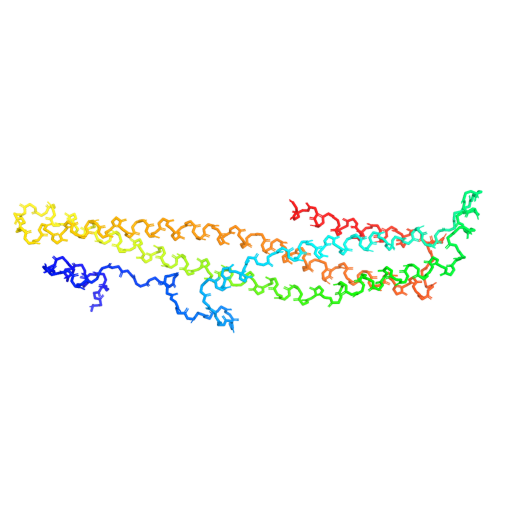 1
ATOM 1464 C C . LYS A 1 187 ? -8.286 4.428 15.710 1.00 95.94 187 LYS A C 1
ATOM 1466 O O . LYS A 1 187 ? -7.918 4.193 14.565 1.00 95.94 187 LYS A O 1
ATOM 1471 N N . ALA A 1 188 ? -8.090 5.602 16.307 1.00 95.25 188 ALA A N 1
ATOM 1472 C CA . ALA A 1 188 ? -7.478 6.741 15.623 1.00 95.25 188 ALA A CA 1
ATOM 1473 C C . ALA A 1 188 ? -6.062 6.414 15.110 1.00 95.25 188 ALA A C 1
ATOM 1475 O O . ALA A 1 188 ? -5.701 6.769 13.988 1.00 95.25 188 ALA A O 1
ATOM 1476 N N . SER A 1 189 ? -5.273 5.670 15.895 1.00 93.44 189 SER A N 1
ATOM 1477 C CA . SER A 1 189 ? -3.966 5.168 15.452 1.00 93.44 189 SER A CA 1
ATOM 1478 C C . SER A 1 189 ? -4.083 4.203 14.264 1.00 93.44 189 SER A C 1
ATOM 1480 O O . SER A 1 189 ? -3.291 4.284 13.327 1.00 93.44 189 SER A O 1
ATOM 1482 N N . SER A 1 190 ? -5.070 3.304 14.279 1.00 93.25 190 SER A N 1
ATOM 1483 C CA . SER A 1 190 ? -5.321 2.354 13.184 1.00 93.25 190 SER A CA 1
ATOM 1484 C C . SER A 1 190 ? -5.791 3.057 11.906 1.00 93.25 190 SER A C 1
ATOM 1486 O O . SER A 1 190 ? -5.358 2.703 10.812 1.00 93.25 190 SER A O 1
ATOM 1488 N N . GLU A 1 191 ? -6.627 4.092 12.027 1.00 95.06 191 GLU A N 1
ATOM 1489 C CA . GLU A 1 191 ? -7.061 4.942 10.911 1.00 95.06 191 GLU A CA 1
ATOM 1490 C C . GLU A 1 191 ? -5.881 5.692 10.285 1.00 95.06 191 GLU A C 1
ATOM 1492 O O . GLU A 1 191 ? -5.747 5.712 9.062 1.00 95.06 191 GLU A O 1
ATOM 1497 N N . MET A 1 192 ? -4.984 6.248 11.105 1.00 93.31 192 MET A N 1
ATOM 1498 C CA . MET A 1 192 ? -3.769 6.903 10.617 1.00 93.31 192 MET A CA 1
ATOM 1499 C C . MET A 1 192 ? -2.870 5.929 9.847 1.00 93.31 192 MET A C 1
ATOM 1501 O O . MET A 1 192 ? -2.413 6.255 8.750 1.00 93.31 192 MET A O 1
ATOM 1505 N N . ASN A 1 193 ? -2.659 4.721 10.374 1.00 90.75 193 ASN A N 1
ATOM 1506 C CA . ASN A 1 193 ? -1.873 3.695 9.690 1.00 90.75 193 ASN A CA 1
ATOM 1507 C C . ASN A 1 193 ? -2.538 3.246 8.382 1.00 90.75 193 ASN A C 1
ATOM 1509 O O . ASN A 1 193 ? -1.858 3.107 7.367 1.00 90.75 193 ASN A O 1
ATOM 1513 N N . LYS A 1 194 ? -3.869 3.096 8.361 1.00 94.31 194 LYS A N 1
ATOM 1514 C CA . LYS A 1 194 ? -4.621 2.808 7.132 1.00 94.31 194 LYS A CA 1
ATOM 1515 C C . LYS A 1 194 ? -4.410 3.891 6.072 1.00 94.31 194 LYS A C 1
ATOM 1517 O O . LYS A 1 194 ? -4.190 3.561 4.911 1.00 94.31 194 LYS A O 1
ATOM 1522 N N . VAL A 1 195 ? -4.447 5.170 6.455 1.00 93.19 195 VAL A N 1
ATOM 1523 C CA . VAL A 1 195 ? -4.186 6.288 5.531 1.00 93.19 195 VAL A CA 1
ATOM 1524 C C . VAL A 1 195 ? -2.766 6.212 4.968 1.00 93.19 195 VAL A C 1
ATOM 1526 O O . VAL A 1 195 ? -2.591 6.352 3.760 1.00 93.19 195 VAL A O 1
ATOM 1529 N N . GLN A 1 196 ? -1.762 5.936 5.806 1.00 88.94 196 GLN A N 1
ATOM 1530 C CA . GLN A 1 196 ? -0.378 5.765 5.347 1.00 88.94 196 GLN A CA 1
ATOM 1531 C C . GLN A 1 196 ? -0.243 4.609 4.349 1.00 88.94 196 GLN A C 1
ATOM 1533 O O . GLN A 1 196 ? 0.358 4.784 3.291 1.00 88.94 196 GLN A O 1
ATOM 1538 N N . VAL A 1 197 ? -0.852 3.455 4.641 1.00 90.06 197 VAL A N 1
ATOM 1539 C CA . VAL A 1 197 ? -0.889 2.313 3.715 1.00 90.06 197 VAL A CA 1
ATOM 1540 C C . VAL A 1 197 ? -1.580 2.688 2.406 1.00 90.06 197 VAL A C 1
ATOM 1542 O O . VAL A 1 197 ? -1.070 2.355 1.343 1.00 90.06 197 VAL A O 1
ATOM 1545 N N . GLY A 1 198 ? -2.695 3.421 2.458 1.00 88.81 198 GLY A N 1
ATOM 1546 C CA . GLY A 1 198 ? -3.400 3.890 1.263 1.00 88.81 198 GLY A CA 1
ATOM 1547 C C . GLY A 1 198 ? -2.553 4.823 0.391 1.00 88.81 198 GLY A C 1
ATOM 1548 O O . GLY A 1 198 ? -2.573 4.711 -0.834 1.00 88.81 198 GLY A O 1
ATOM 1549 N N . MET A 1 199 ? -1.758 5.707 1.003 1.00 87.50 199 MET A N 1
ATOM 1550 C CA . MET A 1 199 ? -0.813 6.564 0.276 1.00 87.50 199 MET A CA 1
ATOM 1551 C C . MET A 1 199 ? 0.287 5.747 -0.410 1.00 87.50 199 MET A C 1
ATOM 1553 O O . MET A 1 199 ? 0.560 5.968 -1.589 1.00 87.50 199 MET A O 1
ATOM 1557 N N . LEU A 1 200 ? 0.882 4.785 0.304 1.00 85.81 200 LEU A N 1
ATOM 1558 C CA . LEU A 1 200 ? 1.886 3.875 -0.259 1.00 85.81 200 LEU A CA 1
ATOM 1559 C C . LEU A 1 200 ? 1.300 3.034 -1.395 1.00 85.81 200 LEU A C 1
ATOM 1561 O O . LEU A 1 200 ? 1.912 2.902 -2.446 1.00 85.81 200 LEU A O 1
ATOM 1565 N N . LEU A 1 201 ? 0.080 2.524 -1.227 1.00 87.50 201 LEU A N 1
ATOM 1566 C CA . LEU A 1 201 ? -0.602 1.728 -2.243 1.00 87.50 201 LEU A CA 1
ATOM 1567 C C . LEU A 1 201 ? -0.819 2.524 -3.533 1.00 87.50 201 LEU A C 1
ATOM 1569 O O . LEU A 1 201 ? -0.620 1.992 -4.623 1.00 87.50 201 LEU A O 1
ATOM 1573 N N . HIS A 1 202 ? -1.214 3.792 -3.420 1.00 85.81 202 HIS A N 1
ATOM 1574 C CA . HIS A 1 202 ? -1.401 4.657 -4.581 1.00 85.81 202 HIS A CA 1
ATOM 1575 C C . HIS A 1 202 ? -0.083 4.929 -5.325 1.00 85.81 202 HIS A C 1
ATOM 1577 O O . HIS A 1 202 ? -0.053 4.876 -6.558 1.00 85.81 202 HIS A O 1
ATOM 1583 N N . SER A 1 203 ? 0.996 5.175 -4.575 1.00 81.81 203 SER A N 1
ATOM 1584 C CA . SER A 1 203 ? 2.356 5.322 -5.110 1.00 81.81 203 SER A CA 1
ATOM 1585 C C . SER A 1 203 ? 2.786 4.057 -5.859 1.00 81.81 203 SER A C 1
ATOM 1587 O O . SER A 1 203 ? 2.974 4.092 -7.077 1.00 81.81 203 SER A O 1
ATOM 1589 N N . ALA A 1 204 ? 2.793 2.915 -5.169 1.00 81.50 204 ALA A N 1
ATOM 1590 C CA . ALA A 1 204 ? 3.214 1.631 -5.714 1.00 81.50 204 ALA A CA 1
ATOM 1591 C C . ALA A 1 204 ? 2.387 1.205 -6.941 1.00 81.50 204 ALA A C 1
ATOM 1593 O O . ALA A 1 204 ? 2.933 0.708 -7.924 1.00 81.50 204 ALA A O 1
ATOM 1594 N N . ALA A 1 205 ? 1.066 1.426 -6.936 1.00 83.94 205 ALA A N 1
ATOM 1595 C CA . ALA A 1 205 ? 0.212 1.117 -8.086 1.00 83.94 205 ALA A CA 1
ATOM 1596 C C . ALA A 1 205 ? 0.581 1.952 -9.323 1.00 83.94 205 ALA A C 1
ATOM 1598 O O . ALA A 1 205 ? 0.658 1.420 -10.431 1.00 83.94 205 ALA A O 1
ATOM 1599 N N . THR A 1 206 ? 0.872 3.240 -9.127 1.00 81.06 206 THR A N 1
ATOM 1600 C CA . THR A 1 206 ? 1.311 4.135 -10.207 1.00 81.06 206 THR A CA 1
ATOM 1601 C C . THR A 1 206 ? 2.650 3.676 -10.792 1.00 81.06 206 THR A C 1
ATOM 1603 O O . THR A 1 206 ? 2.828 3.658 -12.013 1.00 81.06 206 THR A O 1
ATOM 1606 N N . GLU A 1 207 ? 3.584 3.250 -9.941 1.00 76.19 207 GLU A N 1
ATOM 1607 C CA . GLU A 1 207 ? 4.882 2.721 -10.371 1.00 76.19 207 GLU A CA 1
ATOM 1608 C C . GLU A 1 207 ? 4.766 1.374 -11.102 1.00 76.19 207 GLU A C 1
ATOM 1610 O O . GLU A 1 207 ? 5.466 1.136 -12.092 1.00 76.19 207 GLU A O 1
ATOM 1615 N N . VAL A 1 208 ? 3.856 0.500 -10.667 1.00 83.50 208 VAL A N 1
ATOM 1616 C CA . VAL A 1 208 ? 3.561 -0.770 -11.346 1.00 83.50 208 VAL A CA 1
ATOM 1617 C C . VAL A 1 208 ? 2.997 -0.521 -12.740 1.00 83.50 208 VAL A C 1
ATOM 1619 O O . VAL A 1 208 ? 3.481 -1.127 -13.696 1.00 83.50 208 VAL A O 1
ATOM 1622 N N . ASP A 1 209 ? 2.027 0.382 -12.885 1.00 81.62 209 ASP A N 1
ATOM 1623 C CA . ASP A 1 209 ? 1.445 0.733 -14.186 1.00 81.62 209 ASP A CA 1
ATOM 1624 C C . ASP A 1 209 ? 2.503 1.311 -15.137 1.00 81.62 209 ASP A C 1
ATOM 1626 O O . ASP A 1 209 ? 2.557 0.971 -16.328 1.00 81.62 209 ASP A O 1
ATOM 1630 N N . LEU A 1 210 ? 3.393 2.149 -14.599 1.00 75.62 210 LEU A N 1
ATOM 1631 C CA . LEU A 1 210 ? 4.532 2.694 -15.325 1.00 75.62 210 LEU A CA 1
ATOM 1632 C C . LEU A 1 210 ? 5.440 1.577 -15.852 1.00 75.62 210 LEU A C 1
ATOM 1634 O O . LEU A 1 210 ? 5.756 1.529 -17.047 1.00 75.62 210 LEU A O 1
ATOM 1638 N N . LEU A 1 211 ? 5.866 0.680 -14.966 1.00 77.62 211 LEU A N 1
ATOM 1639 C CA . LEU A 1 211 ? 6.804 -0.383 -15.296 1.00 77.62 211 LEU A CA 1
ATOM 1640 C C . LEU A 1 211 ? 6.174 -1.439 -16.214 1.00 77.62 211 LEU A C 1
ATOM 1642 O O . LEU A 1 211 ? 6.836 -1.937 -17.126 1.00 77.62 211 LEU A O 1
ATOM 1646 N N . ASP A 1 212 ? 4.883 -1.723 -16.058 1.00 83.00 212 ASP A N 1
ATOM 1647 C CA . ASP A 1 212 ? 4.125 -2.589 -16.959 1.00 83.00 212 ASP A CA 1
ATOM 1648 C C . ASP A 1 212 ? 4.089 -2.011 -18.381 1.00 83.00 212 ASP A C 1
ATOM 1650 O O . ASP A 1 212 ? 4.364 -2.721 -19.356 1.00 83.00 212 ASP A O 1
ATOM 1654 N N . ALA A 1 213 ? 3.867 -0.699 -18.520 1.00 77.88 213 ALA A N 1
ATOM 1655 C CA . ALA A 1 213 ? 3.930 -0.020 -19.811 1.00 77.88 213 ALA A CA 1
ATOM 1656 C C . ALA A 1 213 ? 5.337 -0.087 -20.437 1.00 77.88 213 ALA A C 1
ATOM 1658 O O . ALA A 1 213 ? 5.470 -0.297 -21.652 1.00 77.88 213 ALA A O 1
ATOM 1659 N N . VAL A 1 214 ? 6.395 0.050 -19.628 1.00 75.38 214 VAL A N 1
ATOM 1660 C CA . VAL A 1 214 ? 7.789 -0.126 -20.071 1.00 75.38 214 VAL A CA 1
ATOM 1661 C C . VAL A 1 214 ? 8.010 -1.551 -20.586 1.00 75.38 214 VAL A C 1
ATOM 1663 O O . VAL A 1 214 ? 8.483 -1.732 -21.713 1.00 75.38 214 VAL A O 1
ATOM 1666 N N . VAL A 1 215 ? 7.627 -2.561 -19.802 1.00 80.56 215 VAL A N 1
ATOM 1667 C CA . VAL A 1 215 ? 7.857 -3.978 -20.113 1.00 80.56 215 VAL A CA 1
ATOM 1668 C C . VAL A 1 215 ? 7.065 -4.428 -21.340 1.00 80.56 215 VAL A C 1
ATOM 1670 O O . VAL A 1 215 ? 7.627 -5.064 -22.233 1.00 80.56 215 VAL A O 1
ATOM 1673 N N . LYS A 1 216 ? 5.780 -4.070 -21.435 1.00 81.75 216 LYS A N 1
ATOM 1674 C CA . LYS A 1 216 ? 4.900 -4.518 -22.527 1.00 81.75 216 LYS A CA 1
ATOM 1675 C C . LYS A 1 216 ? 5.072 -3.730 -23.820 1.00 81.75 216 LYS A C 1
ATOM 1677 O O . LYS A 1 216 ? 4.864 -4.288 -24.895 1.00 81.75 216 LYS A O 1
ATOM 1682 N N . SER A 1 217 ? 5.414 -2.441 -23.747 1.00 78.56 217 SER A N 1
ATOM 1683 C CA . SER A 1 217 ? 5.484 -1.580 -24.935 1.00 78.56 217 SER A CA 1
ATOM 1684 C C . SER A 1 217 ? 6.906 -1.175 -25.291 1.00 78.56 217 SER A C 1
ATOM 1686 O O . SER A 1 217 ? 7.321 -1.372 -26.432 1.00 78.56 217 SER A O 1
ATOM 1688 N N . ALA A 1 218 ? 7.649 -0.587 -24.359 1.00 74.06 218 ALA A N 1
ATOM 1689 C CA . ALA A 1 218 ? 8.909 0.063 -24.694 1.00 74.06 218 ALA A CA 1
ATOM 1690 C C . ALA A 1 218 ? 10.041 -0.930 -24.985 1.00 74.06 218 ALA A C 1
ATOM 1692 O O . ALA A 1 218 ? 10.764 -0.765 -25.969 1.00 74.06 218 ALA A O 1
ATOM 1693 N N . ILE A 1 219 ? 10.153 -1.990 -24.181 1.00 80.94 219 ILE A N 1
ATOM 1694 C CA . ILE A 1 219 ? 11.171 -3.036 -24.341 1.00 80.94 219 ILE A CA 1
ATOM 1695 C C . ILE A 1 219 ? 11.088 -3.726 -25.719 1.00 80.94 219 ILE A C 1
ATOM 1697 O O . ILE A 1 219 ? 12.113 -3.805 -26.405 1.00 80.94 219 ILE A O 1
ATOM 1701 N N . PRO A 1 220 ? 9.913 -4.197 -26.193 1.00 81.25 220 PRO A N 1
ATOM 1702 C CA . PRO A 1 220 ? 9.805 -4.796 -27.523 1.00 81.25 220 PRO A CA 1
ATOM 1703 C C . PRO A 1 220 ? 10.190 -3.840 -28.656 1.00 81.25 220 PRO A C 1
ATOM 1705 O O . PRO A 1 220 ? 10.872 -4.249 -29.599 1.00 81.25 220 PRO A O 1
ATOM 1708 N N . ILE A 1 221 ? 9.788 -2.566 -28.560 1.00 79.75 221 ILE A N 1
ATOM 1709 C CA . ILE A 1 221 ? 10.119 -1.541 -29.560 1.00 79.75 221 ILE A CA 1
ATOM 1710 C C . ILE A 1 221 ? 11.633 -1.306 -29.592 1.00 79.75 221 ILE A C 1
ATOM 1712 O O . ILE A 1 221 ? 12.219 -1.302 -30.676 1.00 79.75 221 ILE A O 1
ATOM 1716 N N . TRP A 1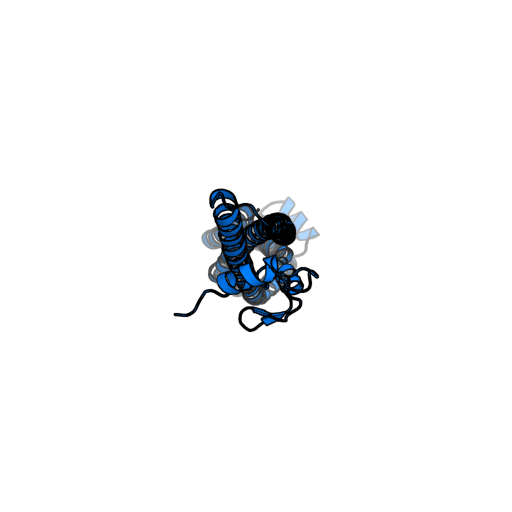 222 ? 12.271 -1.178 -28.424 1.00 81.69 222 TRP A N 1
ATOM 1717 C CA . TRP A 1 222 ? 13.724 -1.065 -28.290 1.00 81.69 222 TRP A CA 1
ATOM 1718 C C . TRP A 1 222 ? 14.449 -2.240 -28.957 1.00 81.69 222 TRP A C 1
ATOM 1720 O O . TRP A 1 222 ? 15.279 -2.033 -29.846 1.00 81.69 222 TRP A O 1
ATOM 1730 N N . HIS A 1 223 ? 14.098 -3.481 -28.601 1.00 83.31 223 HIS A N 1
ATOM 1731 C CA . HIS A 1 223 ? 14.725 -4.671 -29.180 1.00 83.31 223 HIS A CA 1
ATOM 1732 C C . HIS A 1 223 ? 14.561 -4.733 -30.702 1.00 83.31 223 HIS A C 1
ATOM 1734 O O . HIS A 1 223 ? 15.507 -5.083 -31.413 1.00 83.31 223 HIS A O 1
ATOM 1740 N N . HIS A 1 224 ? 13.380 -4.377 -31.215 1.00 81.12 224 HIS A N 1
ATOM 1741 C CA . HIS A 1 224 ? 13.121 -4.348 -32.651 1.00 81.12 224 HIS A CA 1
ATOM 1742 C C . HIS A 1 224 ? 14.000 -3.312 -33.368 1.00 81.12 224 HIS A C 1
ATOM 1744 O O . HIS A 1 224 ? 14.672 -3.654 -34.343 1.00 81.12 224 HIS A O 1
ATOM 1750 N N . GLN A 1 225 ? 14.049 -2.077 -32.859 1.00 76.81 225 GLN A N 1
ATOM 1751 C CA . GLN A 1 225 ? 14.848 -0.994 -33.438 1.00 76.81 225 GLN A CA 1
ATOM 1752 C C . GLN A 1 225 ? 16.346 -1.315 -33.401 1.00 76.81 225 GLN A C 1
ATOM 1754 O O . GLN A 1 225 ? 17.024 -1.227 -34.424 1.00 76.81 225 GLN A O 1
ATOM 1759 N N . ILE A 1 226 ? 16.869 -1.780 -32.265 1.00 78.31 226 ILE A N 1
ATOM 1760 C CA . ILE A 1 226 ? 18.286 -2.144 -32.141 1.00 78.31 226 ILE A CA 1
ATOM 1761 C C . ILE A 1 226 ? 18.662 -3.317 -33.037 1.00 78.31 226 ILE A C 1
ATOM 1763 O O . ILE A 1 226 ? 19.740 -3.303 -33.633 1.00 78.31 226 ILE A O 1
ATOM 1767 N N . LYS A 1 227 ? 17.790 -4.318 -33.195 1.00 81.19 227 LYS A N 1
ATOM 1768 C CA . LYS A 1 227 ? 18.032 -5.424 -34.128 1.00 81.19 227 LYS A CA 1
ATOM 1769 C C . LYS A 1 227 ? 18.141 -4.925 -35.572 1.00 81.19 227 LYS A C 1
ATOM 1771 O O . LYS A 1 227 ? 19.037 -5.364 -36.295 1.00 81.19 227 LYS A O 1
ATOM 1776 N N . GLN A 1 228 ? 17.277 -3.999 -35.990 1.00 77.75 228 GLN A N 1
ATOM 1777 C CA . GLN A 1 228 ? 17.337 -3.400 -37.328 1.00 77.75 228 GLN A CA 1
ATOM 1778 C C . GLN A 1 228 ? 18.603 -2.557 -37.535 1.00 77.75 228 GLN A C 1
ATOM 1780 O O . GLN A 1 228 ? 19.234 -2.657 -38.586 1.00 77.75 228 GLN A O 1
ATOM 1785 N N . LEU A 1 229 ? 19.019 -1.792 -36.522 1.00 73.81 229 LEU A N 1
ATOM 1786 C CA . LEU A 1 229 ? 20.241 -0.987 -36.575 1.00 73.81 229 LEU A CA 1
ATOM 1787 C C . LEU A 1 229 ? 21.512 -1.845 -36.595 1.00 73.81 229 LEU A C 1
ATOM 1789 O O . LEU A 1 229 ? 22.394 -1.623 -37.419 1.00 73.81 229 LEU A O 1
ATOM 1793 N N . ARG A 1 230 ? 21.601 -2.869 -35.735 1.00 70.94 230 ARG A N 1
ATOM 1794 C CA . ARG A 1 230 ? 22.763 -3.777 -35.671 1.00 70.94 230 ARG A C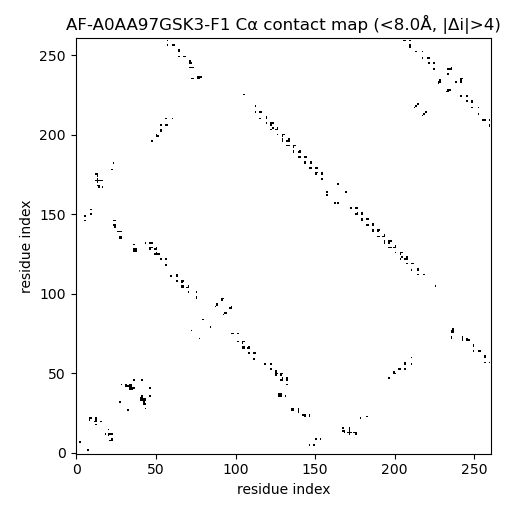A 1
ATOM 1795 C C . ARG A 1 230 ? 22.911 -4.643 -36.924 1.00 70.94 230 ARG A C 1
ATOM 1797 O O . ARG A 1 230 ? 24.031 -4.957 -37.302 1.00 70.94 230 ARG A O 1
ATOM 1804 N N . SER A 1 231 ? 21.803 -5.037 -37.555 1.00 74.62 231 SER A N 1
ATOM 1805 C CA . SER A 1 231 ? 21.827 -5.830 -38.796 1.00 74.62 231 SER A CA 1
ATOM 1806 C C . SER A 1 231 ? 22.110 -5.002 -40.052 1.00 74.62 231 SER A C 1
ATOM 1808 O O . SER A 1 231 ? 22.268 -5.577 -41.124 1.00 74.62 231 SER A O 1
ATOM 1810 N N . GLY A 1 232 ? 22.148 -3.667 -39.946 1.00 67.19 232 GLY A N 1
ATOM 1811 C CA . GLY A 1 232 ? 22.250 -2.770 -41.099 1.00 67.19 232 GLY A CA 1
ATOM 1812 C C . GLY A 1 232 ? 20.986 -2.724 -41.967 1.00 67.19 232 GLY A C 1
ATOM 1813 O O . GLY A 1 232 ? 20.995 -2.080 -43.012 1.00 67.19 232 GLY A O 1
ATOM 1814 N N . ALA A 1 233 ? 19.901 -3.384 -41.542 1.00 64.44 233 ALA A N 1
ATOM 1815 C CA . ALA A 1 233 ? 18.617 -3.395 -42.241 1.00 64.44 233 ALA A CA 1
ATOM 1816 C C . ALA A 1 233 ? 17.888 -2.042 -42.160 1.00 64.44 233 ALA A C 1
ATOM 1818 O O . ALA A 1 233 ? 17.076 -1.731 -43.026 1.00 64.44 233 ALA A O 1
ATOM 1819 N N . ALA A 1 234 ? 18.183 -1.238 -41.134 1.00 63.09 234 ALA A N 1
ATOM 1820 C CA . ALA A 1 234 ? 17.754 0.151 -41.024 1.00 63.09 234 ALA A CA 1
ATOM 1821 C C . ALA A 1 234 ? 18.950 1.090 -41.218 1.00 63.09 234 ALA A C 1
ATOM 1823 O O . ALA A 1 234 ? 19.975 0.946 -40.549 1.00 63.09 234 ALA A O 1
ATOM 1824 N N . ASN A 1 235 ? 18.802 2.077 -42.106 1.00 62.97 235 ASN A N 1
ATOM 1825 C CA . ASN A 1 235 ? 19.809 3.103 -42.352 1.00 62.97 235 ASN A CA 1
ATOM 1826 C C . ASN A 1 235 ? 19.245 4.486 -42.008 1.00 62.97 235 ASN A C 1
ATOM 1828 O O . ASN A 1 235 ? 18.402 5.010 -42.725 1.00 62.97 235 ASN A O 1
ATOM 1832 N N . ILE A 1 236 ? 19.742 5.090 -40.931 1.00 59.50 236 ILE A N 1
ATOM 1833 C CA . ILE A 1 236 ? 19.287 6.399 -40.427 1.00 59.50 236 ILE A CA 1
ATOM 1834 C C . ILE A 1 236 ? 19.681 7.554 -41.359 1.00 59.50 236 ILE A C 1
ATOM 1836 O O . ILE A 1 236 ? 19.075 8.620 -41.302 1.00 59.50 236 ILE A O 1
ATOM 1840 N N . GLU A 1 237 ? 20.668 7.359 -42.239 1.00 54.62 237 GLU A N 1
ATOM 1841 C CA . GLU A 1 237 ? 21.007 8.349 -43.270 1.00 54.62 237 GLU A CA 1
ATOM 1842 C C . GLU A 1 237 ? 19.978 8.375 -44.413 1.00 54.62 237 GLU A C 1
ATOM 1844 O O . GLU A 1 237 ? 19.909 9.363 -45.140 1.00 54.62 237 GLU A O 1
ATOM 1849 N N . ILE A 1 238 ? 19.180 7.311 -44.573 1.00 51.31 238 ILE A N 1
ATOM 1850 C CA . ILE A 1 238 ? 18.248 7.126 -45.698 1.00 51.31 238 ILE A CA 1
ATOM 1851 C C . ILE A 1 238 ? 16.784 7.094 -45.224 1.00 51.31 238 ILE A C 1
ATOM 1853 O O . ILE A 1 238 ? 15.898 7.521 -45.960 1.00 51.31 238 ILE A O 1
ATOM 1857 N N . ASP A 1 239 ? 16.521 6.640 -43.996 1.00 62.78 239 ASP A N 1
ATOM 1858 C CA . ASP A 1 239 ? 15.179 6.507 -43.431 1.00 62.78 239 ASP A CA 1
ATOM 1859 C C . ASP A 1 239 ? 15.000 7.352 -42.149 1.00 62.78 239 ASP A C 1
ATOM 1861 O O . ASP A 1 239 ? 15.299 6.890 -41.037 1.00 62.78 239 ASP A O 1
ATOM 1865 N N . PRO A 1 240 ? 14.470 8.586 -42.264 1.00 68.62 240 PRO A N 1
ATOM 1866 C CA . PRO A 1 240 ? 14.181 9.440 -41.113 1.00 68.62 240 PRO A CA 1
ATOM 1867 C C . PRO A 1 240 ? 13.093 8.862 -40.193 1.00 68.62 240 PRO A C 1
ATOM 1869 O O . PRO A 1 240 ? 12.989 9.280 -39.036 1.00 68.62 240 PRO A O 1
ATOM 1872 N N . GLN A 1 241 ? 12.305 7.875 -40.647 1.00 72.56 241 GLN A N 1
ATOM 1873 C CA . GLN A 1 241 ? 11.305 7.231 -39.795 1.00 72.56 241 GLN A CA 1
ATOM 1874 C C . GLN A 1 241 ? 11.950 6.415 -38.672 1.00 72.56 241 GLN A C 1
ATOM 1876 O O . GLN A 1 241 ? 11.337 6.253 -37.619 1.00 72.56 241 GLN A O 1
ATOM 1881 N N . VAL A 1 242 ? 13.179 5.922 -38.847 1.00 67.50 242 VAL A N 1
ATOM 1882 C CA . VAL A 1 242 ? 13.896 5.152 -37.815 1.00 67.50 242 VAL A CA 1
ATOM 1883 C C . VAL A 1 242 ? 14.250 6.044 -36.624 1.00 67.50 242 VAL A C 1
ATOM 1885 O O . VAL A 1 242 ? 13.980 5.686 -35.478 1.00 67.50 242 VAL A O 1
ATOM 1888 N N . GLU A 1 243 ? 14.776 7.243 -36.888 1.00 70.00 243 GLU A N 1
ATOM 1889 C CA . GLU A 1 243 ? 15.042 8.256 -35.860 1.00 70.00 243 GLU A CA 1
ATOM 1890 C C . GLU A 1 243 ? 13.742 8.753 -35.219 1.00 70.00 243 GLU A C 1
ATOM 1892 O O . GLU A 1 243 ? 13.664 8.890 -33.998 1.00 70.00 243 GLU A O 1
ATOM 1897 N N . GLN A 1 244 ? 12.694 8.982 -36.015 1.00 76.75 244 GLN A N 1
ATOM 1898 C CA . GLN A 1 244 ? 11.403 9.420 -35.490 1.00 76.75 244 GLN A CA 1
ATOM 1899 C C . GLN A 1 244 ? 10.794 8.376 -34.546 1.00 76.75 244 GLN A C 1
ATOM 1901 O O . GLN A 1 244 ? 10.360 8.729 -33.454 1.00 76.75 244 GLN A O 1
ATOM 1906 N N . ARG A 1 245 ? 10.826 7.087 -34.909 1.00 75.88 245 ARG A N 1
ATOM 1907 C CA . ARG A 1 245 ? 10.355 5.988 -34.049 1.00 75.88 245 ARG A CA 1
ATOM 1908 C C . ARG A 1 245 ? 11.172 5.875 -32.760 1.00 75.88 245 ARG A C 1
ATOM 1910 O O . ARG A 1 245 ? 10.601 5.551 -31.719 1.00 75.88 245 ARG A O 1
ATOM 1917 N N . PHE A 1 246 ? 12.476 6.144 -32.812 1.00 73.44 246 PHE A N 1
ATOM 1918 C CA . PHE A 1 246 ? 13.330 6.186 -31.626 1.00 73.44 246 PHE A CA 1
ATOM 1919 C C . PHE A 1 246 ? 12.955 7.342 -30.694 1.00 73.44 246 PHE A C 1
ATOM 1921 O O . PHE A 1 246 ? 12.727 7.144 -29.503 1.00 73.44 246 PHE A O 1
ATOM 1928 N N . ARG A 1 247 ? 12.801 8.551 -31.244 1.00 77.75 247 ARG A N 1
ATOM 1929 C CA . ARG A 1 247 ? 12.367 9.725 -30.476 1.00 77.75 247 ARG A CA 1
ATOM 1930 C C . ARG A 1 247 ? 10.974 9.539 -29.887 1.00 77.75 247 ARG A C 1
ATOM 1932 O O . ARG A 1 247 ? 10.752 9.908 -28.743 1.00 77.75 247 ARG A O 1
ATOM 1939 N N . THR A 1 248 ? 10.045 8.930 -30.624 1.00 81.25 248 THR A N 1
ATOM 1940 C CA . THR A 1 248 ? 8.716 8.592 -30.097 1.00 81.25 248 THR A CA 1
ATOM 1941 C C . THR A 1 248 ? 8.806 7.608 -28.931 1.00 81.25 248 THR A C 1
ATOM 1943 O O . THR A 1 248 ? 8.088 7.787 -27.953 1.00 81.25 248 THR A O 1
ATOM 1946 N N . LEU A 1 249 ? 9.690 6.605 -28.994 1.00 77.06 249 LEU A N 1
ATOM 1947 C CA . LEU A 1 249 ? 9.930 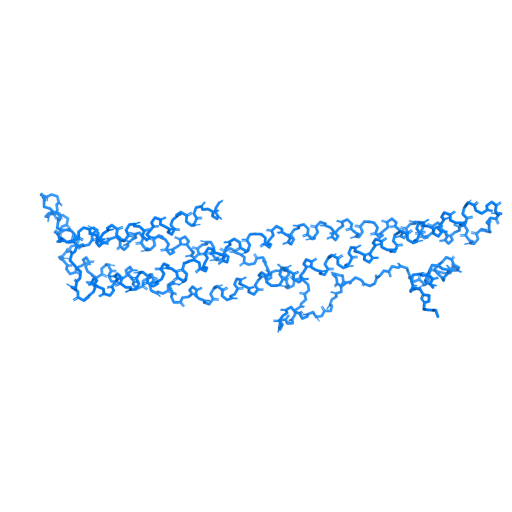5.677 -27.884 1.00 77.06 249 LEU A CA 1
ATOM 1948 C C . LEU A 1 249 ? 10.460 6.410 -26.643 1.00 77.06 249 LEU A C 1
ATOM 1950 O O . LEU A 1 249 ? 9.904 6.247 -25.559 1.00 77.06 249 LEU A O 1
ATOM 1954 N N . VAL A 1 250 ? 11.500 7.232 -26.812 1.00 75.56 250 VAL A N 1
ATOM 1955 C CA . VAL A 1 250 ? 12.107 8.009 -25.722 1.00 75.56 250 VAL A CA 1
ATOM 1956 C C . VAL A 1 250 ? 11.100 8.983 -25.117 1.00 75.56 250 VAL A C 1
ATOM 1958 O O . VAL A 1 250 ? 10.930 8.992 -23.904 1.00 75.56 250 VAL A O 1
ATOM 1961 N N . ASN A 1 251 ? 10.374 9.742 -25.939 1.00 78.94 251 ASN A N 1
ATOM 1962 C CA . ASN A 1 251 ? 9.365 10.688 -25.461 1.00 78.94 251 ASN A CA 1
ATOM 1963 C C . ASN A 1 251 ? 8.231 9.974 -24.724 1.00 78.94 251 ASN A C 1
ATOM 1965 O O . ASN A 1 251 ? 7.854 10.405 -23.645 1.00 78.94 251 ASN A O 1
ATOM 1969 N N . LYS A 1 252 ? 7.742 8.843 -25.250 1.00 73.44 252 LYS A N 1
ATOM 1970 C CA . LYS A 1 252 ? 6.700 8.048 -24.588 1.00 73.44 252 LYS A CA 1
ATOM 1971 C C . LYS A 1 252 ? 7.150 7.560 -23.209 1.00 73.44 252 LYS A C 1
ATOM 1973 O O . LYS A 1 252 ? 6.362 7.567 -22.273 1.00 73.44 252 LYS A O 1
ATOM 1978 N N . LEU A 1 253 ? 8.407 7.146 -23.077 1.00 71.56 253 LEU A N 1
ATOM 1979 C CA . LEU A 1 253 ? 8.981 6.737 -21.796 1.00 71.56 253 LEU A CA 1
ATOM 1980 C C . LEU A 1 253 ? 9.220 7.914 -20.847 1.00 71.56 253 LEU A C 1
ATOM 1982 O O . LEU A 1 253 ? 8.985 7.791 -19.652 1.00 71.56 253 LEU A O 1
ATOM 1986 N N . ASN A 1 254 ? 9.660 9.052 -21.374 1.00 72.94 254 ASN A N 1
ATOM 1987 C CA . ASN A 1 254 ? 9.923 10.257 -20.596 1.00 72.94 254 ASN A CA 1
ATOM 1988 C C . ASN A 1 254 ? 8.611 10.877 -20.076 1.00 72.94 254 ASN A C 1
ATOM 1990 O O . ASN A 1 254 ? 8.526 11.247 -18.911 1.00 72.94 254 ASN A O 1
ATOM 1994 N N . ASP A 1 255 ? 7.553 10.896 -20.892 1.00 72.31 255 ASP A N 1
ATOM 1995 C CA . ASP A 1 255 ? 6.200 11.299 -20.479 1.00 72.31 255 ASP A CA 1
ATOM 1996 C C . ASP A 1 255 ? 5.648 10.382 -19.385 1.00 72.31 255 ASP A C 1
ATOM 1998 O O . ASP A 1 255 ? 4.979 10.833 -18.460 1.00 72.31 255 ASP A O 1
ATOM 2002 N N . ASN A 1 256 ? 5.950 9.092 -19.485 1.00 65.12 256 ASN A N 1
ATOM 2003 C CA . ASN A 1 256 ? 5.574 8.095 -18.501 1.00 65.12 256 ASN A CA 1
ATOM 2004 C C . ASN A 1 256 ? 6.323 8.308 -17.166 1.00 65.12 256 ASN A C 1
ATOM 2006 O O . ASN A 1 256 ? 5.682 8.338 -16.121 1.00 65.12 256 ASN A O 1
ATOM 2010 N N . VAL A 1 257 ? 7.639 8.557 -17.187 1.00 64.56 257 VAL A N 1
ATOM 2011 C CA . VAL A 1 257 ? 8.427 8.872 -15.975 1.00 64.56 257 VAL A CA 1
ATOM 2012 C C . VAL A 1 257 ? 7.988 10.197 -15.336 1.00 64.56 257 VAL A C 1
ATOM 2014 O O . VAL A 1 257 ? 7.816 10.263 -14.123 1.00 64.56 257 VAL A O 1
ATOM 2017 N N . LYS A 1 258 ? 7.728 11.238 -16.138 1.00 62.00 258 LYS A N 1
ATOM 2018 C CA . LYS A 1 258 ? 7.282 12.558 -15.654 1.00 62.00 258 LYS A CA 1
ATOM 2019 C C . LYS A 1 258 ? 5.878 12.567 -15.055 1.00 62.00 258 LYS A C 1
ATOM 2021 O O . LYS A 1 258 ? 5.578 13.458 -14.276 1.00 62.00 258 LYS A O 1
ATOM 2026 N N . LYS A 1 259 ? 5.007 11.631 -15.441 1.00 58.22 259 LYS A N 1
ATOM 2027 C CA . LYS A 1 259 ? 3.667 11.488 -14.847 1.00 58.22 259 LYS A CA 1
ATOM 2028 C C . LYS A 1 259 ? 3.686 10.826 -13.469 1.00 58.22 259 LYS A C 1
ATOM 2030 O O . LYS A 1 259 ? 2.712 10.975 -12.744 1.00 58.22 259 LYS A O 1
ATOM 2035 N N . GLY A 1 260 ? 4.752 10.093 -13.142 1.00 48.59 260 GLY A N 1
ATOM 2036 C CA . GLY A 1 260 ? 4.959 9.468 -11.832 1.00 48.59 260 GLY A CA 1
ATOM 2037 C C . GLY A 1 260 ? 5.894 10.247 -10.898 1.00 48.59 260 GLY A C 1
ATOM 2038 O O . GLY A 1 260 ? 6.249 9.716 -9.854 1.00 48.59 260 GLY A O 1
ATOM 2039 N N . SER A 1 261 ? 6.330 11.457 -11.285 1.00 44.34 261 SER A N 1
ATOM 2040 C CA . SER A 1 261 ? 7.148 12.384 -10.474 1.00 44.34 261 SER A CA 1
ATOM 2041 C C . SER A 1 261 ? 6.287 13.515 -9.922 1.00 44.34 261 SER A C 1
ATOM 2043 O O . SER A 1 261 ? 6.579 13.983 -8.802 1.00 44.34 261 SER A O 1
#

Solvent-accessible surface area (backbone atoms only — not comparable to full-atom values): 14460 Å² total; per-residue (Å²): 132,86,75,53,71,62,73,58,36,52,62,51,35,29,71,37,89,86,67,81,59,75,82,76,74,90,47,69,91,78,41,93,55,74,41,76,53,91,87,44,76,37,37,65,68,56,42,54,53,55,37,60,67,52,73,62,54,62,54,51,52,53,51,46,46,55,33,50,60,67,47,46,58,68,78,62,57,48,84,65,90,49,74,68,36,58,52,45,43,70,73,63,44,53,78,63,46,40,50,49,51,44,51,52,32,48,52,54,38,51,53,52,60,70,42,45,62,60,51,42,54,51,42,51,50,23,39,54,35,26,53,52,50,39,50,47,35,50,52,40,41,53,47,43,50,53,48,42,53,52,50,51,51,54,52,47,56,57,69,70,63,74,61,88,73,50,73,65,51,50,50,18,48,51,52,47,54,54,49,40,54,54,46,51,55,51,35,55,53,39,52,52,51,33,51,54,37,50,53,44,36,55,51,42,48,53,52,38,55,47,44,49,49,40,59,74,50,48,48,59,50,50,56,52,52,51,52,30,50,76,68,62,78,46,51,64,79,82,36,65,64,60,52,50,54,49,50,51,52,51,49,56,49,46,56,49,55,62,73,77,107

Secondary structure (DSSP, 8-state):
----HHHHHHHHHHT-SSS----S---STT--PPEEETTEEE-HHHHHHHHTTTHHHHHHHHHHHHHHHTT-HHHHHS---SHHHHHHHHHH-SHHHHHHHHHHHHHHHHHHHHHHHHHHHHHHHHHHHHHHHHHHHHHHHHHHHHHHHHHHHHHHHHHHT-SPPPHHHHHHHHHHHHHHHHHHHHHHHHHHHHHHHHHHHHHHHHHHHHHHHIIIIIHHHHHHHHHHHHTT-S-TTT-HHHHHHHHHHHHHHHHHHHHT-

pLDDT: mean 79.22, std 12.25, range [33.34, 96.81]

Radius of gyration: 31.48 Å; Cα contacts (8 Å, |Δi|>4): 223; chains: 1; bounding box: 73×39×90 Å

Nearest PDB structures (foldseek):
  5xg2-assembly1_A  TM=3.854E-01  e=2.112E-01  Pyrococcus yayanosii CH1
  7a0g-assembly1_JJJ  TM=2.582E-01  e=1.105E-01  Serratia marcescens
  6grj-assembly1_I  TM=2.383E-01  e=3.853E-01  Aeromonas hydrophila
  8dk2-assembly1_D  TM=4.362E-01  e=4.903E+00  Pseudomonas aeruginosa PA14

Mean predicted aligned error: 11.37 Å